Protein AF-A0A193SSX1-F1 (afdb_monomer_lite)

Structure (mmCIF, N/CA/C/O backbone):
data_AF-A0A193SSX1-F1
#
_entry.id   AF-A0A193SSX1-F1
#
loop_
_atom_site.group_PDB
_atom_site.id
_atom_site.type_symbol
_atom_site.label_atom_id
_atom_site.label_alt_id
_atom_site.label_comp_id
_atom_site.label_asym_id
_atom_site.label_entity_id
_atom_site.label_seq_id
_atom_site.pdbx_PDB_ins_code
_atom_site.Cartn_x
_atom_site.Cartn_y
_atom_site.Cartn_z
_atom_site.occupancy
_atom_site.B_iso_or_equiv
_atom_site.auth_seq_id
_atom_site.auth_comp_id
_atom_site.auth_asym_id
_atom_site.auth_atom_id
_atom_site.pdbx_PDB_model_num
ATOM 1 N N . MET A 1 1 ? 17.424 4.793 -29.375 1.00 30.12 1 MET A N 1
ATOM 2 C CA . MET A 1 1 ? 16.846 4.056 -28.238 1.00 30.12 1 MET A CA 1
ATOM 3 C C . MET A 1 1 ? 17.832 4.185 -27.102 1.00 30.12 1 MET A C 1
ATOM 5 O O . MET A 1 1 ? 18.878 3.553 -27.151 1.00 30.12 1 MET A O 1
ATOM 9 N N . THR A 1 2 ? 17.576 5.097 -26.171 1.00 29.38 2 THR A N 1
ATOM 10 C CA . THR A 1 2 ? 18.353 5.187 -24.935 1.00 29.38 2 THR A CA 1
ATOM 11 C C . THR A 1 2 ? 17.991 3.938 -24.147 1.00 29.38 2 THR A C 1
ATOM 13 O O . THR A 1 2 ? 16.839 3.777 -23.755 1.00 29.38 2 THR A O 1
ATOM 16 N N . THR A 1 3 ? 18.917 2.991 -24.036 1.00 33.66 3 THR A N 1
ATOM 17 C CA . THR A 1 3 ? 18.780 1.867 -23.111 1.00 33.66 3 THR A CA 1
ATOM 18 C C . THR A 1 3 ? 18.569 2.465 -21.730 1.00 33.66 3 THR A C 1
ATOM 20 O O . THR A 1 3 ? 19.483 3.090 -21.202 1.00 33.66 3 THR A O 1
ATOM 23 N N . VAL A 1 4 ? 17.355 2.349 -21.192 1.00 43.31 4 VAL A N 1
ATOM 24 C CA . VAL A 1 4 ? 17.084 2.675 -19.793 1.00 43.31 4 VAL A CA 1
ATOM 25 C C . VAL A 1 4 ? 17.975 1.737 -18.989 1.00 43.31 4 VAL A C 1
ATOM 27 O O . VAL A 1 4 ? 17.805 0.516 -19.054 1.00 43.31 4 VAL A O 1
ATOM 30 N N . SER A 1 5 ? 19.005 2.282 -18.345 1.00 50.19 5 SER A N 1
ATOM 31 C CA . SER A 1 5 ? 19.855 1.518 -17.440 1.00 50.19 5 SER A CA 1
ATOM 32 C C . SER A 1 5 ? 18.943 0.867 -16.410 1.00 50.19 5 SER A C 1
ATOM 34 O O . SER A 1 5 ? 18.174 1.556 -15.743 1.00 50.19 5 SER A O 1
ATOM 36 N N . LYS A 1 6 ? 18.955 -0.468 -16.350 1.00 60.66 6 LYS A N 1
ATOM 37 C CA . LYS A 1 6 ? 18.090 -1.225 -15.440 1.00 60.66 6 LYS A CA 1
ATOM 38 C C . LYS A 1 6 ? 18.369 -0.754 -14.019 1.00 60.66 6 LYS A C 1
ATOM 40 O O . LYS A 1 6 ? 19.500 -0.885 -13.552 1.00 60.66 6 LYS A O 1
ATOM 45 N N . ILE A 1 7 ? 17.353 -0.212 -13.357 1.00 73.12 7 ILE A N 1
ATOM 46 C CA . ILE A 1 7 ? 17.465 0.249 -11.977 1.00 73.12 7 ILE A CA 1
ATOM 47 C C . ILE A 1 7 ? 17.821 -0.953 -11.091 1.00 73.12 7 ILE A C 1
ATOM 49 O O . ILE A 1 7 ? 17.180 -1.998 -11.153 1.00 73.12 7 ILE A O 1
ATOM 53 N N . SER A 1 8 ? 18.884 -0.838 -10.298 1.00 72.25 8 SER A N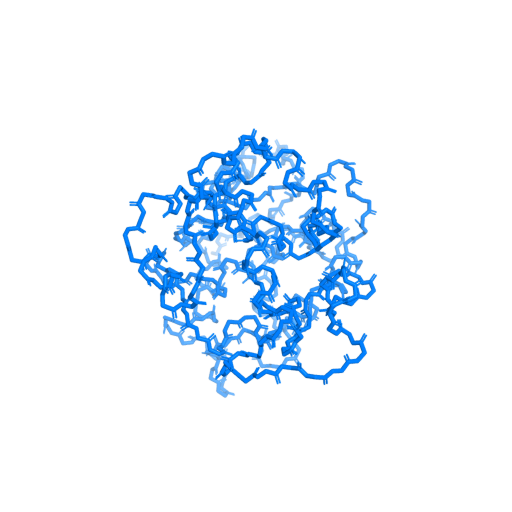 1
ATOM 54 C CA . SER A 1 8 ? 19.308 -1.856 -9.330 1.00 72.25 8 SER A CA 1
ATOM 55 C C . SER A 1 8 ? 18.861 -1.497 -7.915 1.00 72.25 8 SER A C 1
ATOM 57 O O . SER A 1 8 ? 18.512 -0.357 -7.627 1.00 72.25 8 SER A O 1
ATOM 59 N N . THR A 1 9 ? 18.886 -2.460 -6.995 1.00 73.81 9 THR A N 1
ATOM 60 C CA . THR A 1 9 ? 18.604 -2.194 -5.573 1.00 73.81 9 THR A CA 1
ATOM 61 C C . THR A 1 9 ? 19.670 -1.324 -4.935 1.00 73.81 9 THR A C 1
ATOM 63 O O . THR A 1 9 ? 19.352 -0.391 -4.200 1.00 73.81 9 THR A O 1
ATOM 66 N N . GLU A 1 10 ? 20.930 -1.613 -5.243 1.00 78.88 10 GLU A N 1
ATOM 67 C CA . GLU A 1 10 ? 22.066 -0.812 -4.812 1.00 78.88 10 GLU A CA 1
ATOM 68 C C . GLU A 1 10 ? 22.335 0.316 -5.801 1.00 78.88 10 GLU A C 1
ATOM 70 O O . GLU A 1 10 ? 22.092 0.180 -7.003 1.00 78.88 10 GLU A O 1
ATOM 75 N N . LYS A 1 11 ? 22.870 1.421 -5.285 1.00 83.44 11 LYS A N 1
ATOM 76 C CA . LYS A 1 11 ? 23.261 2.569 -6.094 1.00 83.44 11 LYS A CA 1
ATOM 77 C C . LYS A 1 11 ? 24.367 2.165 -7.085 1.00 83.44 11 LYS A C 1
ATOM 79 O O . LYS A 1 11 ? 25.420 1.702 -6.640 1.00 83.44 11 LYS A O 1
ATOM 84 N N . PRO A 1 12 ? 24.177 2.375 -8.400 1.00 85.94 12 PRO A N 1
ATOM 85 C CA . PRO A 1 12 ? 25.215 2.132 -9.397 1.00 85.94 12 PRO A CA 1
ATOM 86 C C . PRO A 1 12 ? 26.487 2.952 -9.143 1.00 85.94 12 PRO A C 1
ATOM 88 O O . PRO A 1 12 ? 26.443 4.038 -8.563 1.00 85.94 12 PRO A O 1
ATOM 91 N N . THR A 1 13 ? 27.631 2.448 -9.607 1.00 85.56 13 THR A N 1
ATOM 92 C CA . THR A 1 13 ? 28.916 3.164 -9.533 1.00 85.56 13 THR A CA 1
ATOM 93 C C . THR A 1 13 ? 29.123 4.137 -10.691 1.00 85.56 13 THR A C 1
ATOM 95 O O . THR A 1 13 ? 29.870 5.104 -10.536 1.00 85.56 13 THR A O 1
ATOM 98 N N . ASP A 1 14 ? 28.466 3.909 -11.835 1.00 89.50 14 ASP A N 1
ATOM 99 C CA . ASP A 1 14 ? 28.456 4.867 -12.939 1.00 89.50 14 ASP A CA 1
ATOM 100 C C . ASP A 1 14 ? 27.711 6.147 -12.515 1.00 89.50 14 ASP A C 1
ATOM 102 O O . ASP A 1 14 ? 26.578 6.054 -12.041 1.00 89.50 14 ASP A O 1
ATOM 106 N N . PRO A 1 15 ? 28.296 7.349 -12.674 1.00 85.69 15 PRO A N 1
ATOM 107 C CA . PRO A 1 15 ? 27.679 8.590 -12.208 1.00 85.69 15 PRO A CA 1
ATOM 108 C C . PRO A 1 15 ? 26.321 8.920 -12.843 1.00 85.69 15 PRO A C 1
ATOM 110 O O . PRO A 1 15 ? 25.484 9.553 -12.196 1.00 85.69 15 PRO A O 1
ATOM 113 N N . THR A 1 16 ? 26.096 8.533 -14.101 1.00 85.81 16 THR A N 1
ATOM 114 C CA . THR A 1 16 ? 24.837 8.807 -14.812 1.00 85.81 16 THR A CA 1
ATOM 115 C C . THR A 1 16 ? 23.738 7.906 -14.275 1.00 85.81 16 THR A C 1
ATOM 117 O O . THR A 1 16 ? 22.666 8.389 -13.899 1.00 85.81 16 THR A O 1
ATOM 120 N N . ASP A 1 17 ? 24.042 6.616 -14.157 1.00 84.88 17 ASP A N 1
ATOM 121 C CA . ASP A 1 17 ? 23.119 5.621 -13.615 1.00 84.88 17 ASP A CA 1
ATOM 122 C C . ASP A 1 17 ? 22.843 5.873 -12.127 1.00 84.88 17 ASP A C 1
ATOM 124 O O . ASP A 1 17 ? 21.705 5.767 -11.677 1.00 84.88 17 ASP A O 1
ATOM 128 N N . ALA A 1 18 ? 23.858 6.295 -11.367 1.00 85.94 18 ALA A N 1
ATOM 129 C CA . ALA A 1 18 ? 23.734 6.688 -9.968 1.00 85.94 18 ALA A CA 1
ATOM 130 C C . ALA A 1 18 ? 22.754 7.848 -9.776 1.00 85.94 18 ALA A C 1
ATOM 132 O O . ALA A 1 18 ? 21.943 7.820 -8.852 1.00 85.94 18 ALA A O 1
ATOM 133 N N . LYS A 1 19 ? 22.809 8.859 -10.649 1.00 88.44 19 LYS A N 1
ATOM 134 C CA . LYS A 1 19 ? 21.903 10.009 -10.585 1.00 88.44 19 LYS A CA 1
ATOM 135 C C . LYS A 1 19 ? 20.467 9.615 -10.934 1.00 88.44 19 LYS A C 1
ATOM 137 O O . LYS A 1 19 ? 19.539 10.056 -10.261 1.00 88.44 19 LYS A O 1
ATOM 142 N N . ALA A 1 20 ? 20.282 8.788 -11.965 1.00 86.00 20 ALA A N 1
ATOM 143 C CA . ALA A 1 20 ? 18.965 8.263 -12.324 1.00 86.00 20 ALA A CA 1
ATOM 144 C C . ALA A 1 20 ? 18.373 7.413 -11.186 1.00 86.00 20 ALA A C 1
ATOM 146 O O . ALA A 1 20 ? 17.199 7.554 -10.850 1.00 86.00 20 ALA A O 1
ATOM 147 N N . TRP A 1 21 ? 19.207 6.594 -10.543 1.00 89.56 21 TRP A N 1
ATOM 148 C CA . TRP A 1 21 ? 18.839 5.797 -9.377 1.00 89.56 21 TRP A CA 1
ATOM 149 C C . TRP A 1 21 ? 18.417 6.665 -8.186 1.00 89.56 21 TRP A C 1
ATOM 151 O O . TRP A 1 21 ? 17.351 6.450 -7.618 1.00 89.56 21 TRP A O 1
ATOM 161 N N . GLU A 1 22 ? 19.204 7.687 -7.831 1.00 91.25 22 GLU A N 1
ATOM 162 C CA . GLU A 1 22 ? 18.866 8.616 -6.741 1.00 91.25 22 GLU A CA 1
ATOM 163 C C . GLU A 1 22 ? 17.544 9.338 -6.999 1.00 91.25 22 GLU A C 1
ATOM 165 O O . GLU A 1 22 ? 16.737 9.507 -6.085 1.00 91.25 22 GLU A O 1
ATOM 170 N N . GLN A 1 23 ? 17.311 9.741 -8.248 1.00 91.94 23 GLN A N 1
ATOM 171 C CA . GLN A 1 23 ? 16.062 10.369 -8.645 1.00 91.94 23 GLN A CA 1
ATOM 172 C C . GLN A 1 23 ? 14.878 9.405 -8.494 1.00 91.94 23 GLN A C 1
ATOM 174 O O . GLN A 1 23 ? 13.852 9.808 -7.953 1.00 91.94 23 GLN A O 1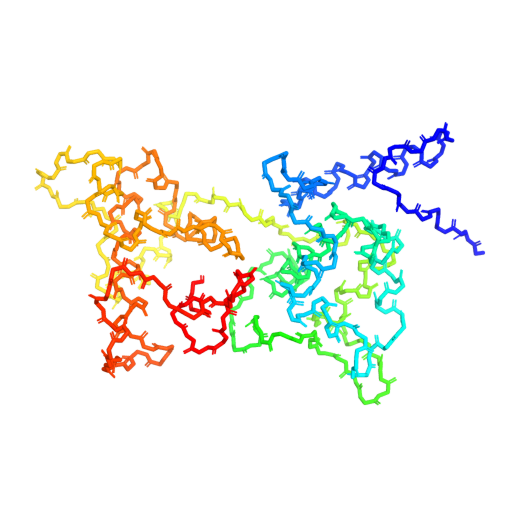
ATOM 179 N N . ALA A 1 24 ? 15.019 8.145 -8.910 1.00 91.50 24 ALA A N 1
ATOM 180 C CA . ALA A 1 24 ? 13.971 7.139 -8.747 1.00 91.50 24 ALA A CA 1
ATOM 181 C C . ALA A 1 24 ? 13.660 6.864 -7.266 1.00 91.50 24 ALA A C 1
ATOM 183 O O . ALA A 1 24 ? 12.492 6.818 -6.890 1.00 91.50 24 ALA A O 1
ATOM 184 N N . VAL A 1 25 ? 14.687 6.767 -6.413 1.00 90.25 25 VAL A N 1
ATOM 185 C CA . VAL A 1 25 ? 14.535 6.602 -4.954 1.00 90.25 25 VAL A CA 1
ATOM 186 C C . VAL A 1 25 ? 13.801 7.785 -4.335 1.00 90.25 25 VAL A C 1
ATOM 188 O O . VAL A 1 25 ? 12.945 7.614 -3.471 1.00 90.25 25 VAL A O 1
ATOM 191 N N . GLN A 1 26 ? 14.150 9.001 -4.748 1.00 92.06 26 GLN A N 1
ATOM 192 C CA . GLN A 1 26 ? 13.502 10.201 -4.240 1.00 92.06 26 GLN A CA 1
ATOM 193 C C . GLN A 1 26 ? 12.030 10.256 -4.671 1.00 92.06 26 GLN A C 1
ATOM 195 O O . GLN A 1 26 ? 11.157 10.481 -3.837 1.00 92.06 26 GLN A O 1
ATOM 200 N N . GLN A 1 27 ? 11.751 9.984 -5.946 1.00 93.75 27 GLN A N 1
ATOM 201 C CA . GLN A 1 27 ? 10.392 9.980 -6.487 1.00 93.75 27 GLN A CA 1
ATOM 202 C C . GLN A 1 27 ? 9.525 8.870 -5.884 1.00 93.75 27 GLN A C 1
ATOM 204 O O . GLN A 1 27 ? 8.347 9.107 -5.638 1.00 93.75 27 GLN A O 1
ATOM 209 N N . SER A 1 28 ? 10.083 7.687 -5.593 1.00 92.38 28 SER A N 1
ATOM 210 C CA . SER A 1 28 ? 9.326 6.616 -4.931 1.00 92.38 28 SER A CA 1
ATOM 211 C C . SER A 1 28 ? 8.831 7.068 -3.557 1.00 92.38 28 SER A C 1
ATOM 213 O O . SER A 1 28 ? 7.660 6.898 -3.234 1.00 92.38 28 SER A O 1
ATOM 215 N N . ARG A 1 29 ? 9.687 7.738 -2.777 1.00 89.69 29 ARG A N 1
ATOM 216 C CA . ARG A 1 29 ? 9.334 8.261 -1.448 1.00 89.69 29 ARG A CA 1
ATOM 217 C C . ARG A 1 29 ? 8.262 9.342 -1.507 1.00 89.69 29 ARG A C 1
ATOM 219 O O . ARG A 1 29 ? 7.419 9.414 -0.617 1.00 89.69 29 ARG A O 1
ATOM 226 N N . GLU A 1 30 ? 8.289 10.187 -2.535 1.00 91.06 30 GLU A N 1
ATOM 227 C CA . GLU A 1 30 ? 7.291 11.246 -2.731 1.00 91.06 30 GLU A CA 1
ATOM 228 C C . GLU A 1 30 ? 5.880 10.683 -2.925 1.00 91.06 30 GLU A C 1
ATOM 230 O O . GLU A 1 30 ? 4.917 11.286 -2.451 1.00 91.06 30 GLU A O 1
ATOM 235 N N . VAL A 1 31 ? 5.771 9.502 -3.537 1.00 92.31 31 VAL A N 1
ATOM 236 C CA . VAL A 1 31 ? 4.502 8.782 -3.721 1.00 92.31 31 VAL A CA 1
ATOM 237 C C . VAL A 1 31 ? 4.255 7.706 -2.662 1.00 92.31 31 VAL A C 1
ATOM 239 O O . VAL A 1 31 ? 3.325 6.921 -2.806 1.00 92.31 31 VAL A O 1
ATOM 242 N N . GLY A 1 32 ? 5.049 7.682 -1.587 1.00 88.69 32 GLY A N 1
ATOM 243 C CA . GLY A 1 32 ? 4.841 6.778 -0.453 1.00 88.69 32 GLY A CA 1
ATOM 244 C C . GLY A 1 32 ? 5.344 5.347 -0.648 1.00 88.69 32 GLY A C 1
ATOM 245 O O . GLY A 1 32 ? 4.997 4.482 0.140 1.00 88.69 32 GLY A O 1
ATOM 246 N N . ILE A 1 33 ? 6.168 5.097 -1.668 1.00 91.00 33 ILE A N 1
ATOM 247 C CA . ILE A 1 33 ? 6.752 3.781 -1.944 1.00 91.00 33 ILE A CA 1
ATOM 248 C C . ILE A 1 33 ? 8.152 3.685 -1.335 1.00 91.00 33 ILE A C 1
ATOM 250 O O . ILE A 1 33 ? 9.081 4.432 -1.688 1.00 91.00 33 ILE A O 1
ATOM 254 N N . GLU A 1 34 ? 8.330 2.703 -0.460 1.00 89.00 34 GLU A N 1
ATOM 255 C CA . GLU A 1 34 ? 9.601 2.401 0.173 1.00 89.00 34 GLU A CA 1
ATOM 256 C C . GLU A 1 34 ? 10.577 1.703 -0.778 1.00 89.00 34 GLU A C 1
ATOM 258 O O . GLU A 1 34 ? 10.295 0.687 -1.416 1.00 89.00 34 GLU A O 1
ATOM 263 N N . TRP A 1 35 ? 11.797 2.238 -0.839 1.00 88.81 35 TRP A N 1
ATOM 264 C CA . TRP A 1 35 ? 12.840 1.703 -1.711 1.00 88.81 35 TRP A CA 1
ATOM 265 C C . TRP A 1 35 ? 13.534 0.455 -1.161 1.00 88.81 35 TRP A C 1
ATOM 267 O O . TRP A 1 35 ? 14.306 -0.179 -1.868 1.00 88.81 35 TRP A O 1
ATOM 277 N N . GLN A 1 36 ? 13.380 0.082 0.100 1.00 88.69 36 GLN A N 1
ATOM 278 C CA . GLN A 1 36 ? 14.060 -1.101 0.631 1.00 88.69 36 GLN A CA 1
ATOM 279 C C . GLN A 1 36 ? 13.092 -1.897 1.470 1.00 88.69 36 GLN A C 1
ATOM 281 O O . GLN A 1 36 ? 12.237 -1.323 2.127 1.00 88.69 36 GLN A O 1
ATOM 286 N N . LEU A 1 37 ? 13.251 -3.216 1.429 1.00 83.12 37 LEU A N 1
ATOM 287 C CA . LEU A 1 37 ? 12.571 -4.078 2.377 1.00 83.12 37 LEU A CA 1
ATOM 288 C C . LEU A 1 37 ? 13.021 -3.691 3.803 1.00 83.12 37 LEU A C 1
ATOM 290 O O . LEU A 1 37 ? 14.236 -3.560 4.015 1.00 83.12 37 LEU A O 1
ATOM 294 N N . PRO A 1 38 ? 12.098 -3.523 4.768 1.00 82.12 38 PRO A N 1
ATOM 295 C CA . PRO A 1 38 ? 12.446 -3.250 6.156 1.00 82.12 38 PRO A CA 1
ATOM 296 C C . PRO A 1 38 ? 13.440 -4.268 6.719 1.00 82.12 38 PRO A C 1
ATOM 298 O O . PRO A 1 38 ? 13.418 -5.453 6.385 1.00 82.12 38 PRO A O 1
ATOM 301 N N . ALA A 1 39 ? 14.348 -3.809 7.582 1.00 76.75 39 ALA A N 1
ATOM 302 C CA . ALA A 1 39 ? 15.473 -4.623 8.045 1.00 76.75 39 ALA A CA 1
ATOM 303 C C . ALA A 1 39 ? 15.047 -5.854 8.867 1.00 76.75 39 ALA A C 1
ATOM 305 O O . ALA A 1 39 ? 15.808 -6.821 8.976 1.00 76.75 39 ALA A O 1
ATOM 306 N N . ASP A 1 40 ? 13.870 -5.817 9.477 1.00 70.94 40 ASP A N 1
ATOM 307 C CA . ASP A 1 40 ? 13.250 -6.885 10.253 1.00 70.94 40 ASP A CA 1
ATOM 308 C C . ASP A 1 40 ? 12.430 -7.862 9.397 1.00 70.94 40 ASP A C 1
ATOM 310 O O . ASP A 1 40 ? 12.292 -9.021 9.793 1.00 70.94 40 ASP A O 1
ATOM 314 N N . ASP A 1 41 ? 11.994 -7.465 8.199 1.00 76.25 41 ASP A N 1
ATOM 315 C CA . ASP A 1 41 ? 11.367 -8.372 7.242 1.00 76.25 41 ASP A CA 1
ATOM 316 C C . ASP A 1 41 ? 12.432 -9.274 6.585 1.00 76.25 41 ASP A C 1
ATOM 318 O O . ASP A 1 41 ? 13.430 -8.833 6.010 1.00 76.25 41 ASP A O 1
ATOM 322 N N . LYS A 1 42 ? 12.245 -10.590 6.734 1.00 87.06 42 LYS A N 1
ATOM 323 C CA . LYS A 1 42 ? 13.171 -11.633 6.261 1.00 87.06 42 LYS A CA 1
ATOM 324 C C . LYS A 1 42 ? 12.649 -12.402 5.053 1.00 87.06 42 LYS A C 1
ATOM 326 O O . LYS A 1 42 ? 13.244 -13.422 4.691 1.00 87.06 42 LYS A O 1
ATOM 331 N N . ARG A 1 43 ? 11.548 -11.963 4.442 1.00 85.75 43 ARG A N 1
ATOM 332 C CA . ARG A 1 43 ? 10.986 -12.629 3.267 1.00 85.75 43 ARG A CA 1
ATOM 333 C C . ARG A 1 43 ? 11.950 -12.544 2.081 1.00 85.75 43 ARG A C 1
ATOM 335 O O . ARG A 1 43 ? 12.581 -11.526 1.790 1.00 85.75 43 ARG A O 1
ATOM 342 N N . SER A 1 44 ? 12.081 -13.660 1.377 1.00 89.88 44 SER A N 1
ATOM 343 C CA . SER A 1 44 ? 12.762 -13.724 0.083 1.00 89.88 44 SER A CA 1
ATOM 344 C C . SER A 1 44 ? 11.912 -13.083 -1.018 1.00 89.88 44 SER A C 1
ATOM 346 O O . SER A 1 44 ? 10.693 -12.998 -0.889 1.00 89.88 44 SER A O 1
ATOM 348 N N . ALA A 1 45 ? 12.537 -12.710 -2.138 1.00 91.38 45 ALA A N 1
ATOM 349 C CA . ALA A 1 45 ? 11.834 -12.209 -3.319 1.00 91.38 45 ALA A CA 1
ATOM 350 C C . ALA A 1 45 ? 10.711 -13.155 -3.764 1.00 91.38 45 ALA A C 1
ATOM 352 O O . ALA A 1 45 ? 9.600 -12.718 -4.033 1.00 91.38 45 ALA A O 1
ATOM 353 N N . GLN A 1 46 ? 10.981 -14.465 -3.770 1.00 90.88 46 GLN A N 1
ATOM 354 C CA . GLN A 1 46 ? 9.990 -15.468 -4.145 1.00 90.88 46 GLN A CA 1
ATOM 355 C C . GLN A 1 46 ? 8.827 -15.532 -3.153 1.00 90.88 46 GLN A C 1
ATOM 357 O O . GLN A 1 46 ? 7.694 -15.654 -3.594 1.00 90.88 46 GLN A O 1
ATOM 362 N N . GLN A 1 47 ? 9.092 -15.415 -1.846 1.00 81.12 47 GLN A N 1
ATOM 363 C CA . GLN A 1 47 ? 8.020 -15.308 -0.853 1.00 81.12 47 GLN A CA 1
ATOM 364 C C . GLN A 1 47 ? 7.187 -14.057 -1.116 1.00 81.12 47 GLN A C 1
ATOM 366 O O . GLN A 1 47 ? 6.003 -14.189 -1.336 1.00 81.12 47 GLN A O 1
ATOM 371 N N . ILE A 1 48 ? 7.796 -12.878 -1.258 1.00 83.44 48 ILE A N 1
ATOM 372 C CA . ILE A 1 48 ? 7.054 -11.634 -1.531 1.00 83.44 48 ILE A CA 1
ATOM 373 C C . ILE A 1 48 ? 6.216 -11.729 -2.819 1.00 83.44 48 ILE A C 1
ATOM 375 O O . ILE A 1 48 ? 5.087 -11.256 -2.850 1.00 83.44 48 ILE A O 1
ATOM 379 N N . ILE A 1 49 ? 6.736 -12.360 -3.878 1.00 86.94 49 ILE A N 1
ATOM 380 C CA . ILE A 1 49 ? 5.976 -12.610 -5.113 1.00 86.94 49 ILE A CA 1
ATOM 381 C C . ILE A 1 49 ? 4.834 -13.591 -4.861 1.00 86.94 49 ILE A C 1
ATOM 383 O O . ILE A 1 49 ? 3.733 -13.377 -5.347 1.00 86.94 49 ILE A O 1
ATOM 387 N N . ASP A 1 50 ? 5.088 -14.685 -4.146 1.00 80.88 50 ASP A N 1
ATOM 388 C CA . ASP A 1 50 ? 4.059 -15.665 -3.803 1.00 80.88 50 ASP A CA 1
ATOM 389 C C . ASP A 1 50 ? 2.986 -15.105 -2.862 1.00 80.88 50 ASP A C 1
ATOM 391 O O . ASP A 1 50 ? 1.889 -15.666 -2.862 1.00 80.88 50 ASP A O 1
ATOM 395 N N . ASP A 1 51 ? 3.333 -14.032 -2.141 1.00 77.25 51 ASP A N 1
ATOM 396 C CA . ASP A 1 51 ? 2.534 -13.202 -1.232 1.00 77.25 51 ASP A CA 1
ATOM 397 C C . ASP A 1 51 ? 1.958 -11.953 -1.924 1.00 77.25 51 ASP A C 1
ATOM 399 O O . ASP A 1 51 ? 1.476 -11.041 -1.256 1.00 77.25 51 ASP A O 1
ATOM 403 N N . SER A 1 52 ? 1.999 -11.878 -3.254 1.00 81.94 52 SER A N 1
ATOM 404 C CA . SER A 1 52 ? 1.180 -10.933 -4.005 1.00 81.94 52 SER A CA 1
ATOM 405 C C . SER A 1 52 ? 0.564 -11.639 -5.213 1.00 81.94 52 SER A C 1
ATOM 407 O O . SER A 1 52 ? 1.266 -11.867 -6.206 1.00 81.94 52 SER A O 1
ATOM 409 N N . PRO A 1 53 ? -0.748 -11.962 -5.235 1.00 80.38 53 PRO A N 1
ATOM 410 C CA . PRO A 1 53 ? -1.328 -12.700 -6.349 1.00 80.38 53 PRO A CA 1
ATOM 411 C C . PRO A 1 53 ? -1.299 -11.849 -7.616 1.00 80.38 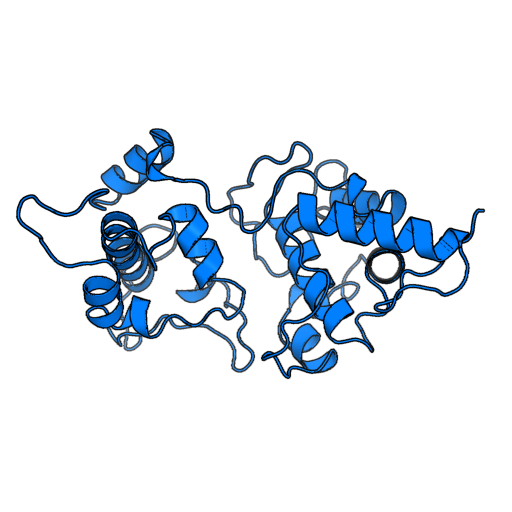53 PRO A C 1
ATOM 413 O O . PRO A 1 53 ? -1.166 -12.389 -8.715 1.00 80.38 53 PRO A O 1
ATOM 416 N N . LEU A 1 54 ? -1.378 -10.527 -7.461 1.00 83.00 54 LEU A N 1
ATOM 417 C CA . LEU A 1 54 ? -1.233 -9.562 -8.535 1.00 83.00 54 LEU A CA 1
ATOM 418 C C . LEU A 1 54 ? 0.168 -9.619 -9.157 1.00 83.00 54 LEU A C 1
ATOM 420 O O . LEU A 1 54 ? 0.282 -9.844 -10.362 1.00 83.00 54 LEU A O 1
ATOM 424 N N . LEU A 1 55 ? 1.235 -9.519 -8.354 1.00 88.25 55 LEU A N 1
ATOM 425 C CA . LEU A 1 55 ? 2.617 -9.590 -8.848 1.00 88.25 55 LEU A CA 1
ATOM 426 C C . LEU A 1 55 ? 2.963 -10.986 -9.391 1.00 88.25 55 LEU A C 1
ATOM 428 O O . LEU A 1 55 ? 3.616 -11.109 -10.430 1.00 88.25 55 LEU A O 1
ATOM 432 N N . LYS A 1 56 ? 2.488 -12.046 -8.726 1.00 85.75 56 LYS A N 1
ATOM 433 C CA . LYS A 1 56 ? 2.654 -13.450 -9.132 1.00 85.75 56 LYS A CA 1
ATOM 434 C C . LYS A 1 56 ? 2.045 -13.743 -10.491 1.00 85.75 56 LYS A C 1
ATOM 436 O O . LYS A 1 56 ? 2.635 -14.463 -11.296 1.00 85.75 56 LYS A O 1
ATOM 441 N N . ASN A 1 57 ? 0.838 -13.231 -10.722 1.00 79.06 57 ASN A N 1
ATOM 442 C CA . ASN A 1 57 ? 0.095 -13.454 -11.955 1.00 79.06 57 ASN A CA 1
ATOM 443 C C . ASN A 1 57 ? 0.348 -12.363 -13.000 1.00 79.06 57 ASN A C 1
ATOM 445 O O . ASN A 1 57 ? -0.219 -12.447 -14.098 1.00 79.06 57 ASN A O 1
ATOM 449 N N . LEU A 1 58 ? 1.200 -11.376 -12.699 1.00 81.06 58 LEU A N 1
ATOM 450 C CA . LEU A 1 58 ? 1.571 -10.333 -13.640 1.00 81.06 58 LEU A CA 1
ATOM 451 C C . LEU A 1 58 ? 2.188 -10.976 -14.884 1.00 81.06 58 LEU A C 1
ATOM 453 O O . LEU A 1 58 ? 3.142 -11.753 -14.829 1.00 81.06 58 LEU A O 1
ATOM 457 N N . GLY A 1 59 ? 1.577 -10.694 -16.028 1.00 68.81 59 GLY A N 1
ATOM 458 C CA . GLY A 1 59 ? 1.938 -11.303 -17.298 1.00 68.81 59 GLY A CA 1
ATOM 459 C C . GLY A 1 59 ? 1.411 -12.730 -17.547 1.00 68.81 59 GLY A C 1
ATOM 460 O O . GLY A 1 59 ? 1.760 -13.352 -18.547 1.00 68.81 59 GLY A O 1
ATOM 461 N N . GLY A 1 60 ? 0.514 -13.263 -16.714 1.00 62.88 60 GLY A N 1
ATOM 462 C CA . GLY A 1 60 ? -0.057 -14.610 -16.873 1.00 62.88 60 GLY A CA 1
ATOM 463 C C . GLY A 1 60 ? -1.247 -14.722 -17.842 1.00 62.88 60 GLY A C 1
ATOM 464 O O . GLY A 1 60 ? -1.498 -15.796 -18.394 1.00 62.88 60 GLY A O 1
ATOM 465 N N . ARG A 1 61 ? -1.991 -13.637 -18.109 1.00 53.81 61 ARG A N 1
ATOM 466 C CA . ARG A 1 61 ? -3.178 -13.637 -18.996 1.00 53.81 61 ARG A CA 1
ATOM 467 C C . ARG A 1 61 ? -3.387 -12.294 -19.696 1.00 53.81 61 ARG A C 1
ATOM 469 O O . ARG A 1 61 ? -4.191 -11.482 -19.271 1.00 53.81 61 ARG A O 1
ATOM 476 N N . GLY A 1 62 ? -2.699 -12.113 -20.817 1.00 54.47 62 GLY A N 1
ATOM 477 C CA . GLY A 1 62 ? -2.953 -11.012 -21.758 1.00 54.47 62 GLY A CA 1
ATOM 478 C C . GLY A 1 62 ? -1.935 -9.877 -21.708 1.00 54.47 62 GLY A C 1
ATOM 479 O O . GLY A 1 62 ? -1.870 -9.136 -22.668 1.00 54.47 62 GLY A O 1
ATOM 480 N N . ASP A 1 63 ? -1.076 -9.816 -20.694 1.00 59.72 63 ASP A N 1
ATOM 481 C CA . ASP A 1 63 ? -0.168 -8.680 -20.473 1.00 59.72 63 ASP A CA 1
ATOM 482 C C . ASP A 1 63 ? 1.326 -9.080 -20.411 1.00 59.72 63 ASP A C 1
ATOM 484 O O . ASP A 1 63 ? 2.101 -8.717 -19.531 1.00 59.72 63 ASP A O 1
ATOM 488 N N . ARG A 1 64 ? 1.713 -10.038 -21.257 1.00 62.94 64 ARG A N 1
ATOM 489 C CA . ARG A 1 64 ? 2.584 -11.133 -20.787 1.00 62.94 64 ARG A CA 1
ATOM 490 C C . ARG A 1 64 ? 4.089 -10.884 -20.752 1.00 62.94 64 ARG A C 1
ATOM 492 O O . ARG A 1 64 ? 4.814 -11.721 -20.226 1.00 62.94 64 ARG A O 1
ATOM 499 N N . GLY A 1 65 ? 4.560 -9.763 -21.282 1.00 67.62 65 GLY A N 1
ATOM 500 C CA . GLY A 1 65 ? 5.993 -9.466 -21.354 1.00 67.62 65 GLY A CA 1
ATOM 501 C C . GLY A 1 65 ? 6.289 -8.013 -21.045 1.00 67.62 65 GLY A C 1
ATOM 502 O O . GLY A 1 65 ? 7.057 -7.740 -20.131 1.00 67.62 65 GLY A O 1
ATOM 503 N N . GLU A 1 66 ? 5.620 -7.099 -21.749 1.00 76.94 66 GLU A N 1
ATOM 504 C CA . GLU A 1 66 ? 5.912 -5.668 -21.663 1.00 76.94 66 GLU A CA 1
ATOM 505 C C . GLU A 1 66 ? 5.690 -5.116 -20.251 1.00 76.94 66 GLU A C 1
ATOM 507 O O . GLU A 1 66 ? 6.608 -4.523 -19.703 1.00 76.94 66 GLU A O 1
ATOM 512 N N . ALA A 1 67 ? 4.549 -5.378 -19.602 1.00 81.19 67 ALA A N 1
ATOM 513 C CA . ALA A 1 67 ? 4.302 -4.901 -18.237 1.00 81.19 67 ALA A CA 1
ATOM 514 C C . ALA A 1 67 ? 5.326 -5.430 -17.223 1.00 81.19 67 ALA A C 1
ATOM 516 O O . ALA A 1 67 ? 5.837 -4.679 -16.395 1.00 81.19 67 ALA A O 1
ATOM 517 N N . ARG A 1 68 ? 5.690 -6.714 -17.326 1.00 85.31 68 ARG A N 1
ATOM 518 C CA . ARG A 1 68 ? 6.723 -7.319 -16.477 1.00 85.31 68 ARG A CA 1
ATOM 519 C C . ARG A 1 68 ? 8.102 -6.708 -16.731 1.00 85.31 68 ARG A C 1
ATOM 521 O O . ARG A 1 68 ? 8.838 -6.450 -15.782 1.00 85.31 68 ARG A O 1
ATOM 528 N N . GLU A 1 69 ? 8.477 -6.512 -17.990 1.00 83.88 69 GLU A N 1
ATOM 529 C CA . GLU A 1 69 ? 9.765 -5.921 -18.370 1.00 83.88 69 GLU A CA 1
ATOM 530 C C . GLU A 1 69 ? 9.860 -4.456 -17.951 1.00 83.88 69 GLU A C 1
ATOM 532 O O . GLU A 1 69 ? 10.870 -4.054 -17.378 1.00 83.88 69 GLU A O 1
ATOM 537 N N . ASN A 1 70 ? 8.792 -3.695 -18.171 1.00 83.94 70 ASN A N 1
ATOM 538 C CA . ASN A 1 70 ? 8.634 -2.312 -17.744 1.00 83.94 70 ASN A CA 1
ATOM 539 C C . ASN A 1 70 ? 8.758 -2.182 -16.228 1.00 83.94 70 ASN A C 1
ATOM 541 O O . ASN A 1 70 ? 9.504 -1.335 -15.739 1.00 83.94 70 ASN A O 1
ATOM 545 N N . LEU A 1 71 ? 8.088 -3.069 -15.490 1.00 89.31 71 LEU A N 1
ATOM 546 C CA . LEU A 1 71 ? 8.193 -3.122 -14.042 1.00 89.31 71 LEU A CA 1
ATOM 547 C C . LEU A 1 71 ? 9.643 -3.382 -13.619 1.00 89.31 71 LEU A C 1
ATOM 549 O O . LEU A 1 71 ? 10.217 -2.573 -12.896 1.00 89.31 71 LEU A O 1
ATOM 553 N N . ILE A 1 72 ? 10.272 -4.440 -14.145 1.00 89.50 72 ILE A N 1
ATOM 554 C CA . ILE A 1 72 ? 11.676 -4.784 -13.854 1.00 89.50 72 ILE A CA 1
ATOM 555 C C . ILE A 1 72 ? 12.635 -3.639 -14.199 1.00 89.50 72 ILE A C 1
ATOM 557 O O . ILE A 1 72 ? 13.616 -3.428 -13.488 1.00 89.50 72 ILE A O 1
ATOM 561 N N . ALA A 1 73 ? 12.389 -2.907 -15.284 1.00 87.00 73 ALA A N 1
ATOM 562 C CA . ALA A 1 73 ? 13.250 -1.806 -15.698 1.00 87.00 73 ALA A CA 1
ATOM 563 C C . ALA A 1 73 ? 13.273 -0.669 -14.667 1.00 87.00 73 ALA A C 1
ATOM 565 O O . ALA A 1 73 ? 14.332 -0.076 -14.453 1.00 87.00 73 ALA A O 1
ATOM 566 N N . GLN A 1 74 ? 12.135 -0.406 -14.020 1.00 91.31 74 GLN A N 1
ATOM 567 C CA . GLN A 1 74 ? 11.954 0.723 -13.109 1.00 91.31 74 GLN A CA 1
ATOM 568 C C . GLN A 1 74 ? 12.157 0.361 -11.630 1.00 91.31 74 GLN A C 1
ATOM 570 O O . GLN A 1 74 ? 12.595 1.198 -10.846 1.00 91.31 74 GLN A O 1
ATOM 575 N N . VAL A 1 75 ? 11.862 -0.881 -11.232 1.00 91.56 75 VAL A N 1
ATOM 576 C CA . VAL A 1 75 ? 11.969 -1.330 -9.828 1.00 91.56 75 VAL A CA 1
ATOM 577 C C . VAL A 1 75 ? 13.160 -2.255 -9.570 1.00 91.56 75 VAL A C 1
ATOM 579 O O . VAL A 1 75 ? 13.480 -2.561 -8.421 1.00 91.56 75 VAL A O 1
ATOM 582 N N . GLY A 1 76 ? 13.831 -2.703 -10.626 1.00 91.00 76 GLY A N 1
ATOM 583 C CA . GLY A 1 76 ? 14.833 -3.760 -10.576 1.00 91.00 76 GLY A CA 1
ATOM 584 C C . GLY A 1 76 ? 14.243 -5.162 -10.703 1.00 91.00 76 GLY A C 1
ATOM 585 O O . GLY A 1 76 ? 13.031 -5.360 -10.772 1.00 91.00 76 GLY A O 1
ATOM 586 N N . ASP A 1 77 ? 15.123 -6.164 -10.785 1.00 91.06 77 ASP A N 1
ATOM 587 C CA . ASP A 1 77 ? 14.726 -7.562 -10.996 1.00 91.06 77 ASP A CA 1
ATOM 588 C C . ASP A 1 77 ? 14.074 -8.148 -9.736 1.00 91.06 77 ASP A C 1
ATOM 590 O O . ASP A 1 77 ? 14.704 -8.834 -8.926 1.00 91.06 77 ASP A O 1
ATOM 594 N N . TYR A 1 78 ? 12.774 -7.887 -9.607 1.00 91.94 78 TYR A N 1
ATOM 595 C CA . TYR A 1 78 ? 11.937 -8.327 -8.498 1.00 91.94 78 TYR A CA 1
ATOM 596 C C . TYR A 1 78 ? 11.867 -9.848 -8.348 1.00 91.94 78 TYR A C 1
ATOM 598 O O . TYR A 1 78 ? 11.461 -10.337 -7.304 1.00 91.94 78 TYR A O 1
ATOM 606 N N . THR A 1 79 ? 12.294 -10.623 -9.354 1.00 91.38 79 THR A N 1
ATOM 607 C CA . THR A 1 79 ? 12.353 -12.089 -9.236 1.00 91.38 79 THR A CA 1
ATOM 608 C C . THR A 1 79 ? 13.580 -12.598 -8.493 1.00 91.38 79 THR A C 1
ATOM 610 O O . THR A 1 79 ? 13.658 -13.782 -8.169 1.00 91.38 79 THR A O 1
ATOM 613 N N . LYS A 1 80 ? 14.549 -11.721 -8.223 1.00 91.88 80 LYS A N 1
ATOM 614 C CA . LYS A 1 80 ? 15.820 -12.077 -7.580 1.00 91.88 80 LYS A CA 1
ATOM 615 C C . LYS A 1 80 ? 16.093 -11.285 -6.313 1.00 91.88 80 LYS A C 1
ATOM 617 O O . LYS A 1 80 ? 16.828 -11.768 -5.459 1.00 91.88 80 LYS A O 1
ATOM 622 N N . ASP A 1 81 ? 15.524 -10.093 -6.200 1.00 93.25 81 ASP A N 1
ATOM 623 C CA . ASP A 1 81 ? 15.806 -9.166 -5.116 1.00 93.25 81 ASP A CA 1
ATOM 624 C C . ASP A 1 81 ? 14.544 -8.874 -4.297 1.00 93.25 81 ASP A C 1
ATOM 626 O O . ASP A 1 81 ? 13.527 -8.438 -4.838 1.00 93.25 81 ASP A O 1
ATOM 630 N N . SER A 1 82 ? 14.609 -9.122 -2.984 1.00 90.94 82 SER A N 1
ATOM 631 C CA . SER A 1 82 ? 13.455 -8.958 -2.095 1.00 90.94 82 SER A CA 1
ATOM 632 C C . SER A 1 82 ? 13.005 -7.508 -1.965 1.00 90.94 82 SER A C 1
ATOM 634 O O . SER A 1 82 ? 11.813 -7.254 -1.845 1.00 90.94 82 SER A O 1
ATOM 636 N N . SER A 1 83 ? 13.927 -6.545 -2.015 1.00 90.25 83 SER A N 1
ATOM 637 C CA . SER A 1 83 ? 13.547 -5.133 -2.002 1.00 90.25 83 SER A CA 1
ATOM 638 C C . SER A 1 83 ? 12.832 -4.774 -3.306 1.00 90.25 83 SER A C 1
ATOM 640 O O . SER A 1 83 ? 11.810 -4.096 -3.272 1.00 90.25 83 SER A O 1
ATOM 642 N N . ALA A 1 84 ? 13.319 -5.264 -4.451 1.00 93.81 84 ALA A N 1
ATOM 643 C CA . ALA A 1 84 ? 12.673 -5.069 -5.747 1.00 93.81 84 ALA A CA 1
ATOM 644 C C . ALA A 1 84 ? 11.277 -5.694 -5.794 1.00 93.81 84 ALA A C 1
ATOM 646 O O . ALA A 1 84 ? 10.355 -5.059 -6.296 1.00 93.81 84 ALA A O 1
ATOM 647 N N . ALA A 1 85 ? 11.098 -6.880 -5.208 1.00 93.12 85 ALA A N 1
ATOM 648 C CA . ALA A 1 85 ? 9.780 -7.475 -4.995 1.00 93.12 85 ALA A CA 1
ATOM 649 C C . ALA A 1 85 ? 8.892 -6.598 -4.108 1.00 93.12 85 ALA A C 1
ATOM 651 O O . ALA A 1 85 ? 7.777 -6.279 -4.500 1.00 93.12 85 ALA A O 1
ATOM 652 N N . PHE A 1 86 ? 9.400 -6.141 -2.966 1.00 90.31 86 PHE A N 1
ATOM 653 C CA . PHE A 1 86 ? 8.647 -5.321 -2.018 1.00 90.31 86 PHE A CA 1
ATOM 654 C C . PHE A 1 86 ? 8.145 -4.007 -2.622 1.00 90.31 86 PHE A C 1
ATOM 656 O O . PHE A 1 86 ? 6.959 -3.700 -2.541 1.00 90.31 86 PHE A O 1
ATOM 663 N N . ARG A 1 87 ? 9.019 -3.253 -3.298 1.00 92.94 87 ARG A N 1
ATOM 664 C CA . ARG A 1 87 ? 8.610 -2.003 -3.959 1.00 92.94 87 ARG A CA 1
ATOM 665 C C . ARG A 1 87 ? 7.697 -2.252 -5.165 1.00 92.94 87 ARG A C 1
ATOM 667 O O . ARG A 1 87 ? 6.884 -1.399 -5.493 1.00 92.94 87 ARG A O 1
ATOM 674 N N . ALA A 1 88 ? 7.834 -3.400 -5.838 1.00 94.12 88 ALA A N 1
ATOM 675 C CA . ALA A 1 88 ? 6.941 -3.779 -6.929 1.00 94.12 88 ALA A CA 1
ATOM 676 C C . ALA A 1 88 ? 5.521 -4.055 -6.422 1.00 94.12 88 ALA A C 1
ATOM 678 O O . ALA A 1 88 ? 4.571 -3.679 -7.096 1.00 94.12 88 ALA A O 1
ATOM 679 N N . VAL A 1 89 ? 5.373 -4.663 -5.239 1.00 90.81 89 VAL A N 1
ATOM 680 C CA . VAL A 1 89 ? 4.063 -4.855 -4.597 1.00 90.81 89 VAL A CA 1
ATOM 681 C C . VAL A 1 89 ? 3.411 -3.506 -4.290 1.00 90.81 89 VAL A C 1
ATOM 683 O O . VAL A 1 89 ? 2.326 -3.252 -4.804 1.00 90.81 89 VAL A O 1
ATOM 686 N N . GLN A 1 90 ? 4.109 -2.612 -3.579 1.00 90.94 90 GLN A N 1
ATOM 687 C CA . GLN A 1 90 ? 3.602 -1.265 -3.256 1.00 90.94 90 GLN A CA 1
ATOM 688 C C . GLN A 1 90 ? 3.249 -0.448 -4.507 1.00 90.94 90 GLN A C 1
ATOM 690 O O . GLN A 1 90 ? 2.283 0.306 -4.532 1.00 90.94 90 GLN A O 1
ATOM 695 N N . LEU A 1 91 ? 4.027 -0.587 -5.583 1.00 93.94 91 LEU A N 1
ATOM 696 C CA . LEU A 1 91 ? 3.712 0.069 -6.847 1.00 93.94 91 LEU A CA 1
ATOM 697 C C . LEU A 1 91 ? 2.391 -0.432 -7.440 1.00 93.94 91 LEU A C 1
ATOM 699 O O . LEU A 1 91 ? 1.606 0.367 -7.945 1.00 93.94 91 LEU A O 1
ATOM 703 N N . LEU A 1 92 ? 2.177 -1.748 -7.459 1.00 90.69 92 LEU A N 1
ATOM 704 C CA . LEU A 1 92 ? 0.953 -2.308 -8.022 1.00 90.69 92 LEU A CA 1
ATOM 705 C C . LEU A 1 92 ? -0.262 -1.914 -7.173 1.00 90.69 92 LEU A C 1
ATOM 707 O O . LEU A 1 92 ? -1.283 -1.540 -7.741 1.00 90.69 92 LEU A O 1
ATOM 711 N N . GLU A 1 93 ? -0.108 -1.878 -5.849 1.00 86.19 93 GLU A N 1
ATOM 712 C CA . GLU A 1 93 ? -1.107 -1.327 -4.930 1.00 86.19 93 GLU A CA 1
ATOM 713 C C . GLU A 1 93 ? -1.398 0.151 -5.224 1.00 86.19 93 GLU A C 1
ATOM 715 O O . GLU A 1 93 ? -2.558 0.548 -5.325 1.00 86.19 93 GLU A O 1
ATOM 720 N N . HIS A 1 94 ? -0.366 0.974 -5.438 1.00 91.19 94 HIS A N 1
ATOM 721 C CA . HIS A 1 94 ? -0.535 2.377 -5.832 1.00 91.19 94 HIS A CA 1
ATOM 722 C C . HIS A 1 94 ? -1.346 2.500 -7.131 1.00 91.19 94 HIS A C 1
ATOM 724 O O . HIS A 1 94 ? -2.279 3.301 -7.211 1.00 91.19 94 HIS A O 1
ATOM 730 N N . ILE A 1 95 ? -1.052 1.654 -8.122 1.00 90.38 95 ILE A N 1
ATOM 731 C CA . ILE A 1 95 ? -1.766 1.625 -9.404 1.00 90.38 95 ILE A CA 1
ATOM 732 C C . ILE A 1 95 ? -3.239 1.229 -9.235 1.00 90.38 95 ILE A C 1
ATOM 734 O O . ILE A 1 95 ? -4.077 1.815 -9.926 1.00 90.38 95 ILE A O 1
ATOM 738 N N . GLU A 1 96 ? -3.564 0.279 -8.356 1.00 86.25 96 GLU A N 1
ATOM 739 C CA . GLU A 1 96 ? -4.949 -0.099 -8.023 1.00 86.25 96 GLU A CA 1
ATOM 740 C C . GLU A 1 96 ? -5.661 0.988 -7.196 1.00 86.25 96 GLU A C 1
ATOM 742 O O . GLU A 1 96 ? -6.866 1.190 -7.336 1.00 86.25 96 GLU A O 1
ATOM 747 N N . THR A 1 97 ? -4.921 1.722 -6.362 1.00 82.50 97 THR A N 1
ATOM 748 C CA . THR A 1 97 ? -5.482 2.677 -5.394 1.00 82.50 97 THR A CA 1
ATOM 749 C C . THR A 1 97 ? -5.796 4.034 -6.007 1.00 82.50 97 THR A C 1
ATOM 751 O O . THR A 1 97 ? -6.795 4.650 -5.635 1.00 82.50 97 THR A O 1
ATOM 754 N N . PHE A 1 98 ? -4.962 4.532 -6.921 1.00 87.44 98 PHE A N 1
ATOM 755 C CA . PHE A 1 98 ? -5.064 5.899 -7.430 1.00 87.44 98 PHE A CA 1
ATOM 756 C C . PHE A 1 98 ? -5.426 5.956 -8.913 1.00 87.44 98 PHE A C 1
ATOM 758 O O . PHE A 1 98 ? -4.992 5.143 -9.733 1.00 87.44 98 PHE A O 1
ATOM 765 N N . ASP A 1 99 ? -6.207 6.969 -9.276 1.00 86.56 99 ASP A N 1
ATOM 766 C CA . ASP A 1 99 ? -6.436 7.344 -10.663 1.00 86.56 99 ASP A CA 1
ATOM 767 C C . ASP A 1 99 ? -5.235 8.129 -11.241 1.00 86.56 99 ASP A C 1
ATOM 769 O O . ASP A 1 99 ? -4.209 8.337 -10.594 1.00 86.56 99 ASP A O 1
ATOM 773 N N . ALA A 1 100 ? -5.338 8.575 -12.496 1.00 86.50 100 ALA A N 1
ATOM 774 C CA . ALA A 1 100 ? -4.253 9.317 -13.148 1.00 86.50 100 ALA A CA 1
ATOM 775 C C . ALA A 1 100 ? -4.011 10.727 -12.564 1.00 86.50 100 ALA A C 1
ATOM 777 O O . ALA A 1 100 ? -2.952 11.310 -12.803 1.00 86.50 100 ALA A O 1
ATOM 778 N N . ASN A 1 101 ? -4.974 11.284 -11.827 1.00 87.44 101 ASN A N 1
ATOM 779 C CA . ASN A 1 101 ? -4.860 12.576 -11.154 1.00 87.44 101 ASN A CA 1
ATOM 780 C C . ASN A 1 101 ? -4.301 12.435 -9.729 1.00 87.44 101 ASN A C 1
ATOM 782 O O . ASN A 1 101 ? -3.856 13.425 -9.149 1.00 87.44 101 ASN A O 1
ATOM 786 N N . GLY A 1 102 ? -4.255 11.210 -9.198 1.00 85.56 102 GLY A N 1
ATOM 787 C CA . GLY A 1 102 ? -3.863 10.918 -7.823 1.00 85.56 102 GLY A CA 1
ATOM 788 C C . GLY A 1 102 ? -5.034 10.910 -6.846 1.00 85.56 102 GLY A C 1
ATOM 789 O O . GLY A 1 102 ? -4.809 10.934 -5.634 1.00 85.56 102 GLY A O 1
ATOM 790 N N . ASP A 1 103 ? -6.265 10.874 -7.358 1.00 81.56 103 ASP A N 1
ATOM 791 C CA . ASP A 1 103 ? -7.467 10.686 -6.558 1.00 81.56 103 ASP A CA 1
ATOM 792 C C . ASP A 1 103 ? -7.642 9.198 -6.246 1.00 81.56 103 ASP A C 1
ATOM 794 O O . ASP A 1 103 ? -7.383 8.337 -7.090 1.00 81.56 103 ASP A O 1
ATOM 798 N N . ARG A 1 104 ? -8.078 8.877 -5.023 1.00 79.62 104 ARG A N 1
ATOM 799 C CA . ARG A 1 104 ? -8.328 7.483 -4.644 1.00 79.62 104 ARG A CA 1
ATOM 800 C C . ARG A 1 104 ? -9.524 6.936 -5.407 1.00 79.62 104 ARG A C 1
ATOM 802 O O . ARG A 1 104 ? -10.594 7.545 -5.435 1.00 79.62 104 ARG A O 1
ATOM 809 N N . LEU A 1 105 ? -9.340 5.764 -5.989 1.00 71.00 105 LEU A N 1
ATOM 810 C CA . LEU A 1 105 ? -10.406 4.992 -6.590 1.00 71.00 105 LEU A CA 1
ATOM 811 C C . LEU A 1 105 ? -11.268 4.375 -5.481 1.00 71.00 105 LEU A C 1
ATOM 813 O O . LEU A 1 105 ? -10.792 4.050 -4.396 1.00 71.00 105 LEU A O 1
ATOM 817 N N . ALA A 1 106 ? -12.551 4.186 -5.775 1.00 58.53 106 ALA A N 1
ATOM 818 C CA . ALA A 1 106 ? -13.461 3.394 -4.958 1.00 58.53 106 ALA A CA 1
ATOM 819 C C . ALA A 1 106 ? -14.273 2.482 -5.882 1.00 58.53 106 ALA A C 1
ATOM 821 O O . ALA A 1 106 ? -14.862 2.948 -6.861 1.00 58.53 106 ALA A O 1
ATOM 822 N N . GLY A 1 107 ? -14.313 1.179 -5.597 1.00 55.38 107 GLY A N 1
ATOM 823 C CA . GLY A 1 107 ? -15.093 0.239 -6.398 1.00 55.38 107 GLY A CA 1
ATOM 824 C C . GLY A 1 107 ? -14.610 -1.204 -6.333 1.00 55.38 107 GLY A C 1
ATOM 825 O O . GLY A 1 107 ? -13.587 -1.523 -5.744 1.00 55.38 107 GLY A O 1
ATOM 826 N N . LYS A 1 108 ? -15.377 -2.082 -6.983 1.00 52.53 108 LYS A N 1
ATOM 827 C CA . LYS A 1 108 ? -15.182 -3.544 -7.014 1.00 52.53 108 LYS A CA 1
ATOM 828 C C . LYS A 1 108 ? -13.945 -4.027 -7.786 1.00 52.53 108 LYS A C 1
ATOM 830 O O . LYS A 1 108 ? -13.665 -5.223 -7.768 1.00 52.53 108 LYS A O 1
ATOM 835 N N . ASP A 1 109 ? -13.309 -3.132 -8.536 1.00 60.72 109 ASP A N 1
ATOM 836 C CA . ASP A 1 109 ? -12.175 -3.469 -9.395 1.00 60.72 109 ASP A CA 1
ATOM 837 C C . ASP A 1 109 ? -10.841 -3.332 -8.628 1.00 60.72 109 ASP A C 1
ATOM 839 O O . ASP A 1 109 ? -9.869 -3.983 -8.980 1.00 60.72 109 ASP A O 1
ATOM 843 N N . ILE A 1 110 ? -10.836 -2.628 -7.489 1.00 66.62 110 ILE A N 1
ATOM 844 C CA . ILE A 1 110 ? -9.673 -2.485 -6.599 1.00 66.62 110 ILE A CA 1
ATOM 845 C C . ILE A 1 110 ? -9.424 -3.789 -5.837 1.00 66.62 110 ILE A C 1
ATOM 847 O O . ILE A 1 110 ? -10.364 -4.400 -5.318 1.00 66.62 110 ILE A O 1
ATOM 851 N N . GLY A 1 111 ? -8.159 -4.215 -5.758 1.00 63.56 111 GLY A N 1
ATOM 852 C CA . GLY A 1 111 ? -7.746 -5.398 -5.001 1.00 63.56 111 GLY A CA 1
ATOM 853 C C . GLY A 1 111 ? -8.260 -6.702 -5.611 1.00 63.56 111 GLY A C 1
ATOM 854 O O . GLY A 1 111 ? -8.221 -7.764 -4.988 1.00 63.56 111 GLY A O 1
ATOM 855 N N . ASN A 1 112 ? -8.750 -6.686 -6.854 1.00 65.31 112 ASN A N 1
ATOM 856 C CA . ASN A 1 112 ? -9.331 -7.870 -7.483 1.00 65.31 112 ASN A CA 1
ATOM 857 C C . ASN A 1 112 ? -8.269 -8.906 -7.929 1.00 65.31 112 ASN A C 1
ATOM 859 O O . ASN A 1 112 ? -8.620 -9.953 -8.489 1.00 65.31 112 ASN A O 1
ATOM 863 N N . ASN A 1 113 ? -6.993 -8.650 -7.608 1.00 73.00 113 ASN A N 1
ATOM 864 C CA . ASN A 1 113 ? -5.812 -9.441 -7.951 1.00 73.00 113 ASN A CA 1
ATOM 865 C C . ASN A 1 113 ? -5.514 -9.483 -9.457 1.00 73.00 113 ASN A C 1
ATOM 867 O O . ASN A 1 113 ? -4.934 -10.458 -9.960 1.00 73.00 113 ASN A O 1
ATOM 871 N N . ARG A 1 114 ? -5.932 -8.457 -10.203 1.00 78.12 114 ARG A N 1
ATOM 872 C CA . ARG A 1 114 ? -5.682 -8.313 -11.638 1.00 78.12 114 ARG A CA 1
ATOM 873 C C . ARG A 1 114 ? -5.415 -6.851 -11.971 1.00 78.12 114 ARG A C 1
ATOM 875 O O . ARG A 1 114 ? -5.964 -5.970 -11.346 1.00 78.12 114 ARG A O 1
ATOM 882 N N . ILE A 1 115 ? -4.606 -6.632 -13.005 1.00 84.25 115 ILE A N 1
ATOM 883 C CA . ILE A 1 115 ? -4.470 -5.312 -13.622 1.00 84.25 115 ILE A CA 1
ATOM 884 C C . ILE A 1 115 ? -5.540 -5.182 -14.701 1.00 84.25 115 ILE A C 1
ATOM 886 O O . ILE A 1 115 ? -5.509 -5.899 -15.714 1.00 84.25 115 ILE A O 1
ATOM 890 N N . ASP A 1 116 ? -6.485 -4.278 -14.485 1.00 83.69 116 ASP A N 1
ATOM 891 C CA . ASP A 1 116 ? -7.610 -4.045 -15.373 1.00 83.69 116 ASP A CA 1
ATOM 892 C C . ASP A 1 116 ? -7.314 -3.021 -16.472 1.00 83.69 116 ASP A C 1
ATOM 894 O O . ASP A 1 116 ? -6.494 -2.110 -16.354 1.00 83.69 116 ASP A O 1
ATOM 898 N N . GLY A 1 117 ? -8.033 -3.167 -17.588 1.00 86.44 117 GLY A N 1
ATOM 899 C CA . GLY A 1 117 ? -7.980 -2.222 -18.704 1.00 86.44 117 GLY A CA 1
ATOM 900 C C . GLY A 1 117 ? -7.171 -2.654 -19.922 1.00 86.44 117 GLY A C 1
ATOM 901 O O . GLY A 1 117 ? -7.043 -1.872 -20.867 1.00 86.44 117 GLY A O 1
ATOM 902 N N . TYR A 1 118 ? -6.704 -3.902 -19.970 1.00 85.25 118 TYR A N 1
ATOM 903 C CA . TYR A 1 118 ? -6.192 -4.491 -21.208 1.00 85.25 118 TYR A CA 1
ATOM 904 C C . TYR A 1 118 ? -7.310 -4.788 -22.212 1.00 85.25 118 TYR A C 1
ATOM 906 O O . TYR A 1 118 ? -8.379 -5.303 -21.872 1.00 85.25 118 TYR A O 1
ATOM 914 N N . THR A 1 119 ? -7.068 -4.485 -23.486 1.00 83.25 119 THR A N 1
ATOM 915 C CA . THR A 1 119 ? -7.908 -4.951 -24.595 1.00 83.25 119 THR A CA 1
ATOM 916 C C . THR A 1 119 ? -7.647 -6.430 -24.898 1.00 83.25 119 THR A C 1
ATOM 918 O O . THR A 1 119 ? -6.668 -7.030 -24.455 1.00 83.25 119 THR A O 1
ATOM 921 N N . SER A 1 120 ? -8.492 -7.029 -25.741 1.00 78.44 120 SER A N 1
ATOM 922 C CA . SER A 1 120 ? -8.243 -8.370 -26.287 1.00 78.44 120 SER A CA 1
ATOM 923 C C . SER A 1 120 ? -6.976 -8.457 -27.151 1.00 78.44 120 SER A C 1
ATOM 925 O O . SER A 1 120 ? -6.490 -9.560 -27.380 1.00 78.44 120 SER A O 1
ATOM 927 N N . SER A 1 121 ? -6.467 -7.318 -27.640 1.00 78.62 121 SER A N 1
ATOM 928 C CA . SER A 1 121 ? -5.194 -7.189 -28.366 1.00 78.62 121 SER A CA 1
ATOM 929 C C . SER A 1 121 ? -4.001 -6.888 -27.455 1.00 78.62 121 SER A C 1
ATOM 931 O O . SER A 1 121 ? -2.922 -6.627 -27.973 1.00 78.62 121 SER A O 1
ATOM 933 N N . SER A 1 122 ? -4.179 -6.947 -26.129 1.00 74.19 122 SER A N 1
ATOM 934 C CA . SER A 1 122 ? -3.139 -6.647 -25.135 1.00 74.19 122 SER A CA 1
ATOM 935 C C . SER A 1 122 ? -2.719 -5.177 -25.065 1.00 74.19 122 SER A C 1
ATOM 937 O O . SER A 1 122 ? -1.695 -4.857 -24.473 1.00 74.19 122 SER A O 1
ATOM 939 N N . ASP A 1 123 ? -3.523 -4.266 -25.612 1.00 81.81 123 ASP A N 1
ATOM 940 C CA . ASP A 1 123 ? -3.273 -2.834 -25.483 1.00 81.81 123 ASP A CA 1
ATOM 941 C C . ASP A 1 123 ? -3.825 -2.319 -24.154 1.00 81.81 123 ASP A C 1
ATOM 943 O O . ASP A 1 123 ? -4.979 -2.571 -23.800 1.00 81.81 123 ASP A O 1
ATOM 947 N N . ALA A 1 124 ? -3.012 -1.555 -23.434 1.00 87.31 124 ALA A N 1
ATOM 948 C CA . ALA A 1 124 ? -3.439 -0.844 -22.241 1.00 87.31 124 ALA A CA 1
ATOM 949 C C . ALA A 1 124 ? -4.338 0.348 -22.610 1.00 87.31 124 ALA A C 1
ATOM 951 O O . ALA A 1 124 ? -3.941 1.223 -23.387 1.00 87.31 124 ALA A O 1
ATOM 952 N N . ARG A 1 125 ? -5.553 0.406 -22.052 1.00 87.38 125 ARG A N 1
ATOM 953 C CA . ARG A 1 125 ? -6.453 1.554 -22.234 1.00 87.38 125 ARG A CA 1
ATOM 954 C C . ARG A 1 125 ? -6.007 2.730 -21.372 1.00 87.38 125 ARG A C 1
ATOM 956 O O . ARG A 1 125 ? -5.694 2.573 -20.194 1.00 87.38 125 ARG A O 1
ATOM 963 N N . HIS A 1 126 ? -6.055 3.929 -21.936 1.00 85.75 126 HIS A N 1
ATOM 964 C CA . HIS A 1 126 ? -5.790 5.147 -21.178 1.00 85.75 126 HIS A CA 1
ATOM 965 C C . HIS A 1 126 ? -6.781 5.309 -20.010 1.00 85.75 126 HIS A C 1
ATOM 967 O O . HIS A 1 126 ? -7.956 4.963 -20.145 1.00 85.75 126 HIS A O 1
ATOM 973 N N . GLY A 1 127 ? -6.301 5.812 -18.870 1.00 82.69 127 GLY A N 1
ATOM 974 C CA . GLY A 1 127 ? -7.103 6.012 -17.656 1.00 82.69 127 GLY A CA 1
ATOM 975 C C . GLY A 1 127 ? -7.402 4.744 -16.843 1.00 82.69 127 GLY A C 1
ATOM 976 O O . GLY A 1 127 ? -8.066 4.833 -15.817 1.00 82.69 127 GLY A O 1
ATOM 977 N N . THR A 1 128 ? -6.910 3.575 -17.265 1.00 89.25 128 THR A N 1
ATOM 978 C CA . THR A 1 128 ? -7.045 2.304 -16.525 1.00 89.25 128 THR A CA 1
ATOM 979 C C . THR A 1 128 ? -5.760 1.941 -15.781 1.00 89.25 128 THR A C 1
ATOM 981 O O . THR A 1 128 ? -4.719 2.547 -16.038 1.00 89.25 128 THR A O 1
ATOM 984 N N . GLU A 1 129 ? -5.811 0.941 -14.900 1.00 89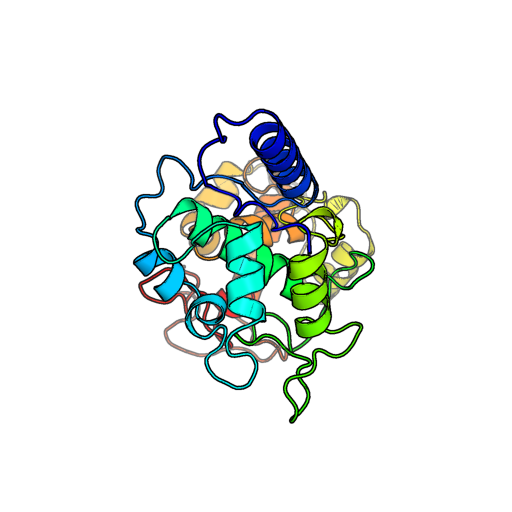.31 129 GLU A N 1
ATOM 985 C CA . GLU A 1 129 ? -4.636 0.405 -14.192 1.00 89.31 129 GLU A CA 1
ATOM 986 C C . GLU A 1 129 ? -3.551 -0.051 -15.171 1.00 89.31 129 GLU A C 1
ATOM 988 O O . GLU A 1 129 ? -2.394 0.341 -15.048 1.00 89.31 129 GLU A O 1
ATOM 993 N N . ALA A 1 130 ? -3.942 -0.783 -16.219 1.00 89.00 130 ALA A N 1
ATOM 994 C CA . ALA A 1 130 ? -3.068 -1.176 -17.321 1.00 89.00 130 ALA A CA 1
ATOM 995 C C . ALA A 1 130 ? -2.394 0.034 -17.983 1.00 89.00 130 ALA A C 1
ATOM 997 O O . ALA A 1 130 ? -1.201 0.015 -18.287 1.00 89.00 130 ALA A O 1
ATOM 998 N N . GLY A 1 131 ? -3.165 1.103 -18.214 1.00 90.44 131 GLY A N 1
ATOM 999 C CA . GLY A 1 131 ? -2.660 2.358 -18.772 1.00 90.44 131 GLY A CA 1
ATOM 1000 C C . GLY A 1 131 ? -1.602 2.992 -17.875 1.00 90.44 131 GLY A C 1
ATOM 1001 O O . GLY A 1 131 ? -0.521 3.326 -18.351 1.00 90.44 131 GLY A O 1
ATOM 1002 N N . ARG A 1 132 ? -1.883 3.081 -16.572 1.00 92.06 132 ARG A N 1
ATOM 1003 C CA . ARG A 1 132 ? -0.959 3.640 -15.575 1.00 92.06 132 ARG A CA 1
ATOM 1004 C C . ARG A 1 132 ? 0.302 2.793 -15.414 1.00 92.06 132 ARG A C 1
ATOM 1006 O O . ARG A 1 132 ? 1.392 3.349 -15.361 1.00 92.06 132 ARG A O 1
ATOM 1013 N N . LEU A 1 133 ? 0.186 1.464 -15.421 1.00 91.25 133 LEU A N 1
ATOM 1014 C CA . LEU A 1 133 ? 1.343 0.564 -15.387 1.00 91.25 133 LEU A CA 1
ATOM 1015 C C . LEU A 1 133 ? 2.231 0.732 -16.627 1.00 91.25 133 LEU A C 1
ATOM 1017 O O . LEU A 1 133 ? 3.461 0.705 -16.535 1.00 91.25 133 LEU A O 1
ATOM 1021 N N . LYS A 1 134 ? 1.618 0.943 -17.796 1.00 89.50 134 LYS A N 1
ATOM 1022 C CA . LYS A 1 134 ? 2.344 1.242 -19.031 1.00 89.50 134 LYS A CA 1
ATOM 1023 C C . LYS A 1 134 ? 3.056 2.595 -18.968 1.00 89.50 134 LYS A C 1
ATOM 1025 O O . LYS A 1 134 ? 4.233 2.665 -19.327 1.00 89.50 134 LYS A O 1
ATOM 1030 N N . ASP A 1 135 ? 2.374 3.637 -18.501 1.00 91.81 135 ASP A N 1
ATOM 1031 C CA . ASP A 1 135 ? 2.957 4.973 -18.327 1.00 91.81 135 ASP A CA 1
ATOM 1032 C C . ASP A 1 135 ? 4.116 4.936 -17.316 1.00 91.81 135 ASP A C 1
ATOM 1034 O O . ASP A 1 135 ? 5.189 5.476 -17.588 1.00 91.81 135 ASP A O 1
ATOM 1038 N N . PHE A 1 136 ? 3.971 4.183 -16.222 1.00 92.56 136 PHE A N 1
ATOM 1039 C CA . PHE A 1 136 ? 5.054 3.915 -15.276 1.00 92.56 136 PHE A CA 1
ATOM 1040 C C . PHE A 1 136 ? 6.254 3.236 -15.931 1.00 92.56 136 PHE A C 1
ATOM 1042 O O . PHE A 1 136 ? 7.390 3.660 -15.727 1.00 92.56 136 PHE A O 1
ATOM 1049 N N . GLY A 1 137 ? 6.027 2.226 -16.769 1.00 90.12 137 GLY A N 1
ATOM 1050 C CA . GLY A 1 137 ? 7.101 1.579 -17.519 1.00 90.12 137 GLY A CA 1
ATOM 1051 C C . GLY A 1 137 ? 7.971 2.550 -18.311 1.00 90.12 137 GLY A C 1
ATOM 1052 O O . GLY A 1 137 ? 9.193 2.390 -18.385 1.00 90.12 137 GLY A O 1
ATOM 1053 N N . LYS A 1 138 ? 7.338 3.580 -18.873 1.00 89.44 138 LYS A N 1
ATOM 1054 C CA . LYS A 1 138 ? 7.975 4.582 -19.721 1.00 89.44 138 LYS A CA 1
ATOM 1055 C C . LYS A 1 138 ? 8.630 5.713 -18.925 1.00 89.44 138 LYS A C 1
ATOM 1057 O O . LYS A 1 138 ? 9.769 6.070 -19.219 1.00 89.44 138 LYS A O 1
ATOM 1062 N N . ASP A 1 139 ? 7.915 6.263 -17.949 1.00 90.88 139 ASP A N 1
ATOM 1063 C CA . ASP A 1 139 ? 8.261 7.527 -17.288 1.00 90.88 139 ASP A CA 1
ATOM 1064 C C . ASP A 1 139 ? 8.690 7.338 -15.811 1.00 90.88 139 ASP A C 1
ATOM 1066 O O . ASP A 1 139 ? 9.045 8.300 -15.120 1.00 90.88 139 ASP A O 1
ATOM 1070 N N . GLY A 1 140 ? 8.698 6.096 -15.316 1.00 92.12 140 GLY A N 1
ATOM 1071 C CA . GLY A 1 140 ? 9.094 5.725 -13.957 1.00 92.12 140 GLY A CA 1
ATOM 1072 C C . GLY A 1 140 ? 8.164 6.292 -12.884 1.00 92.12 140 GLY A C 1
ATOM 1073 O O . GLY A 1 140 ? 7.009 6.634 -13.146 1.00 92.12 140 GLY A O 1
ATOM 1074 N N . PHE A 1 141 ? 8.679 6.443 -11.661 1.00 93.00 141 PHE A N 1
ATOM 1075 C CA . PHE A 1 141 ? 7.917 6.944 -10.505 1.00 93.00 141 PHE A CA 1
ATOM 1076 C C . PHE A 1 141 ? 7.317 8.343 -10.716 1.00 93.00 141 PHE A C 1
ATOM 1078 O O . PHE A 1 141 ? 6.315 8.679 -10.097 1.00 93.00 141 PHE A O 1
ATOM 1085 N N . SER A 1 142 ? 7.867 9.147 -11.630 1.00 92.88 142 SER A N 1
ATOM 1086 C CA . SER A 1 142 ? 7.329 10.477 -11.948 1.00 92.88 142 SER A CA 1
ATOM 1087 C C . SER A 1 142 ? 5.924 10.463 -12.575 1.00 92.88 142 SER A C 1
ATOM 1089 O O . SER A 1 142 ? 5.202 11.467 -12.498 1.00 92.88 142 SER A O 1
ATOM 1091 N N . SER A 1 143 ? 5.530 9.330 -13.169 1.00 93.19 143 SER A N 1
ATOM 1092 C CA . SER A 1 143 ? 4.189 9.104 -13.727 1.00 93.19 143 SER A CA 1
ATOM 1093 C C . SER A 1 143 ? 3.116 8.927 -12.654 1.00 93.19 143 SER A C 1
ATOM 1095 O O . SER A 1 143 ? 1.944 9.191 -12.911 1.00 93.19 143 SER A O 1
ATOM 1097 N N . LEU A 1 144 ? 3.514 8.524 -11.447 1.00 93.38 144 LEU A N 1
ATOM 1098 C CA . LEU A 1 144 ? 2.603 8.244 -10.352 1.00 93.38 144 LEU A CA 1
ATOM 1099 C C . LEU A 1 144 ? 2.125 9.559 -9.723 1.00 93.38 144 LEU A C 1
ATOM 1101 O O . LEU A 1 144 ? 2.865 10.550 -9.636 1.00 93.38 144 LEU A O 1
ATOM 1105 N N . LYS A 1 145 ? 0.853 9.574 -9.323 1.00 91.69 145 LYS A N 1
ATOM 1106 C CA . LYS A 1 145 ? 0.176 10.684 -8.644 1.00 91.69 145 LYS A CA 1
ATOM 1107 C C . LYS A 1 145 ? -0.592 10.136 -7.451 1.00 91.69 145 LYS A C 1
ATOM 1109 O O . LYS A 1 145 ? -1.067 9.011 -7.497 1.00 91.69 145 LYS A O 1
ATOM 1114 N N . GLY A 1 146 ? -0.705 10.931 -6.393 1.00 87.81 146 GLY A N 1
ATOM 1115 C CA . GLY A 1 146 ? -1.174 10.439 -5.100 1.00 87.81 146 GLY A CA 1
ATOM 1116 C C . GLY A 1 146 ? -0.037 9.808 -4.296 1.00 87.81 146 GLY A C 1
ATOM 1117 O O . GLY A 1 146 ? 1.006 9.437 -4.842 1.00 87.81 146 GLY A O 1
ATOM 1118 N N . LYS A 1 147 ? -0.229 9.742 -2.981 1.00 88.81 147 LYS A N 1
ATOM 1119 C CA . LYS A 1 147 ? 0.766 9.259 -2.029 1.00 88.81 147 LYS A CA 1
ATOM 1120 C C . LYS A 1 147 ? 0.197 8.065 -1.270 1.00 88.81 147 LYS A C 1
ATOM 1122 O O . LYS A 1 147 ? -0.808 8.208 -0.574 1.00 88.81 147 LYS A O 1
ATOM 1127 N N . LEU A 1 148 ? 0.835 6.912 -1.445 1.00 83.69 148 LEU A N 1
ATOM 1128 C CA . LEU A 1 148 ? 0.537 5.689 -0.710 1.00 83.69 148 LEU A CA 1
ATOM 1129 C C . LEU A 1 148 ? 0.920 5.863 0.767 1.00 83.69 148 LEU A C 1
ATOM 1131 O O . LEU A 1 148 ? 1.864 6.594 1.080 1.00 83.69 148 LEU A O 1
ATOM 1135 N N . HIS A 1 149 ? 0.171 5.233 1.666 1.00 72.06 149 HIS A N 1
ATOM 1136 C CA . HIS A 1 149 ? 0.375 5.288 3.120 1.00 72.06 149 HIS A CA 1
ATOM 1137 C C . HIS A 1 149 ? 0.438 6.722 3.671 1.00 72.06 149 HIS A C 1
ATOM 1139 O O . HIS A 1 149 ? 1.095 7.012 4.675 1.00 72.06 149 HIS A O 1
ATOM 1145 N N . GLU A 1 150 ? -0.246 7.663 3.009 1.00 67.06 150 GLU A N 1
ATOM 1146 C CA . GLU A 1 150 ? -0.446 8.991 3.565 1.00 67.06 150 GLU A CA 1
ATOM 1147 C C . GLU A 1 150 ? -1.466 8.867 4.693 1.00 67.06 150 GLU A C 1
ATOM 1149 O O . GLU A 1 150 ? -2.673 8.844 4.452 1.00 67.06 150 GLU A O 1
ATOM 1154 N N . ILE A 1 151 ? -0.967 8.819 5.932 1.00 57.62 151 ILE A N 1
ATOM 1155 C CA . ILE A 1 151 ? -1.780 9.058 7.124 1.00 57.62 151 ILE A CA 1
ATOM 1156 C C . ILE A 1 151 ? -2.271 10.504 7.029 1.00 57.62 151 ILE A C 1
ATOM 1158 O O . ILE A 1 151 ? -1.656 11.444 7.538 1.00 57.62 151 ILE A O 1
ATOM 1162 N N . ARG A 1 152 ? -3.372 10.699 6.310 1.00 54.84 152 ARG A N 1
ATOM 1163 C CA . ARG A 1 152 ? -4.186 11.900 6.433 1.00 54.84 152 ARG A CA 1
ATOM 1164 C C . ARG A 1 152 ? -4.699 11.901 7.863 1.00 54.84 152 ARG A C 1
ATOM 1166 O O . ARG A 1 152 ? -4.971 10.833 8.392 1.00 54.84 152 ARG A O 1
ATOM 1173 N N . SER A 1 153 ? -4.833 13.061 8.495 1.00 55.62 153 SER A N 1
ATOM 1174 C CA . SER A 1 153 ? -5.721 13.168 9.653 1.00 55.62 153 SER A CA 1
ATOM 1175 C C . SER A 1 153 ? -7.135 13.079 9.098 1.00 55.62 153 SER A C 1
ATOM 1177 O O . SER A 1 153 ? -7.652 14.094 8.632 1.00 55.62 153 SER A O 1
ATOM 1179 N N . PRO A 1 154 ? -7.807 11.915 9.111 1.00 56.50 154 PRO A N 1
ATOM 1180 C CA . PRO A 1 154 ? -9.156 11.818 8.566 1.00 56.50 154 PRO A CA 1
ATOM 1181 C C . PRO A 1 154 ? -10.106 12.596 9.486 1.00 56.50 154 PRO A C 1
ATOM 1183 O O . PRO A 1 154 ? -11.204 12.964 9.093 1.00 56.50 154 PRO A O 1
ATOM 1186 N N . ALA A 1 155 ? -9.645 12.902 10.711 1.00 56.59 155 ALA A N 1
ATOM 1187 C CA . ALA A 1 155 ? -10.276 13.814 11.648 1.00 56.59 155 ALA A CA 1
ATOM 1188 C C . ALA A 1 155 ? -10.523 15.213 11.071 1.00 56.59 155 ALA A C 1
ATOM 1190 O O . ALA A 1 155 ? -11.442 15.887 11.534 1.00 56.59 155 ALA A O 1
ATOM 1191 N N . ASP A 1 156 ? -9.763 15.612 10.050 1.00 62.16 156 ASP A N 1
ATOM 1192 C CA . ASP A 1 156 ? -9.903 16.905 9.387 1.00 62.16 156 ASP A CA 1
ATOM 1193 C C . ASP A 1 156 ? -10.732 16.830 8.089 1.00 62.16 156 ASP A C 1
ATOM 1195 O O . ASP A 1 156 ? -10.950 17.866 7.461 1.00 62.16 156 ASP A O 1
ATOM 1199 N N . ASP A 1 157 ? -11.215 15.643 7.686 1.00 71.69 157 ASP A N 1
ATOM 1200 C CA . ASP A 1 157 ? -12.076 15.456 6.510 1.00 71.69 157 ASP A CA 1
ATOM 1201 C C . ASP A 1 157 ? -13.548 15.228 6.925 1.00 71.69 157 ASP A C 1
ATOM 1203 O O . ASP A 1 157 ? -13.925 14.132 7.361 1.00 71.69 157 ASP A O 1
ATOM 1207 N N . PRO A 1 158 ? -14.425 16.240 6.771 1.00 75.44 158 PRO A N 1
ATOM 1208 C CA . PRO A 1 158 ? -15.832 16.128 7.143 1.00 75.44 158 PRO A CA 1
ATOM 1209 C C . PRO A 1 158 ? -16.583 15.020 6.397 1.00 75.44 158 PRO A C 1
ATOM 1211 O O . PRO A 1 158 ? -17.537 14.470 6.946 1.00 75.44 158 PRO A O 1
ATOM 1214 N N . ALA A 1 159 ? -16.172 14.680 5.169 1.00 78.38 159 ALA A N 1
ATOM 1215 C CA . ALA A 1 159 ? -16.854 13.665 4.371 1.00 78.38 159 ALA A CA 1
ATOM 1216 C C . ALA A 1 159 ? -16.611 12.255 4.927 1.00 78.38 159 ALA A C 1
ATOM 1218 O O . ALA A 1 159 ? -17.536 11.443 4.977 1.00 78.38 159 ALA A O 1
ATOM 1219 N N . VAL A 1 160 ? -15.391 11.974 5.396 1.00 76.38 160 VAL A N 1
ATOM 1220 C CA . VAL A 1 160 ? -15.050 10.688 6.026 1.00 76.38 160 VAL A CA 1
ATOM 1221 C C . VAL A 1 160 ? -15.808 10.530 7.343 1.00 76.38 160 VAL A C 1
ATOM 1223 O O . VAL A 1 160 ? -16.383 9.473 7.614 1.00 76.38 160 VAL A O 1
ATOM 1226 N N . ARG A 1 161 ? -15.888 11.608 8.132 1.00 82.00 161 ARG A N 1
ATOM 1227 C CA . ARG A 1 161 ? -16.666 11.622 9.375 1.00 82.00 161 ARG A CA 1
ATOM 1228 C C . ARG A 1 161 ? -18.150 11.348 9.131 1.00 82.00 161 ARG A C 1
ATOM 1230 O O . ARG A 1 161 ? -18.731 10.526 9.833 1.00 82.00 161 ARG A O 1
ATOM 1237 N N . GLU A 1 162 ? -18.753 11.987 8.130 1.00 81.06 162 GLU A N 1
ATOM 1238 C CA . GLU A 1 162 ? -20.164 11.773 7.791 1.00 81.06 162 GLU A CA 1
ATOM 1239 C C . GLU A 1 162 ? -20.443 10.316 7.385 1.00 81.06 162 GLU A C 1
ATOM 1241 O O . GLU A 1 162 ? -21.420 9.719 7.841 1.00 81.06 162 GLU A O 1
ATOM 1246 N N . GLN A 1 163 ? -19.568 9.707 6.579 1.00 82.25 163 GLN A N 1
ATOM 1247 C CA . GLN A 1 163 ? -19.699 8.299 6.185 1.00 82.25 163 GLN A CA 1
ATOM 1248 C C . GLN A 1 163 ? -19.596 7.351 7.386 1.00 82.25 163 GLN A C 1
ATOM 1250 O O . GLN A 1 163 ? -20.398 6.425 7.517 1.00 82.25 163 GLN A O 1
ATOM 1255 N N . ALA A 1 164 ? -18.648 7.597 8.291 1.00 84.75 164 ALA A N 1
ATOM 1256 C CA . ALA A 1 164 ? -18.503 6.816 9.514 1.00 84.75 164 ALA A CA 1
ATOM 1257 C C . ALA A 1 164 ? -19.752 6.926 10.408 1.00 84.75 164 ALA A C 1
ATOM 1259 O O . ALA A 1 164 ? -20.271 5.910 10.879 1.00 84.75 164 ALA A O 1
ATOM 1260 N N . GLU A 1 165 ? -20.295 8.134 10.580 1.00 86.81 165 GLU A N 1
ATOM 1261 C CA . GLU A 1 165 ? -21.512 8.372 11.363 1.00 86.81 165 GLU A CA 1
ATOM 1262 C C . GLU A 1 165 ? -22.731 7.632 10.778 1.00 86.81 165 GLU A C 1
ATOM 1264 O O . GLU A 1 165 ? -23.523 7.064 11.536 1.00 86.81 165 GLU A O 1
ATOM 1269 N N . GLN A 1 166 ? -22.858 7.545 9.447 1.00 86.56 166 GLN A N 1
ATOM 1270 C CA . GLN A 1 166 ? -23.913 6.761 8.781 1.00 86.56 166 GLN A CA 1
ATOM 1271 C C . GLN A 1 166 ? -23.819 5.255 9.074 1.00 86.56 166 GLN A C 1
ATOM 1273 O O . GLN A 1 166 ? -24.843 4.573 9.133 1.00 86.56 166 GLN A O 1
ATOM 1278 N N . LEU A 1 167 ? -22.607 4.743 9.299 1.00 86.19 167 LEU A N 1
ATOM 1279 C CA . LEU A 1 167 ? -22.353 3.358 9.708 1.00 86.19 167 LEU A CA 1
ATOM 1280 C C . LEU A 1 167 ? -22.473 3.152 11.229 1.00 86.19 167 LEU A C 1
ATOM 1282 O O . LEU A 1 167 ? -22.240 2.049 11.726 1.00 86.19 167 LEU A O 1
ATOM 1286 N N . GLY A 1 168 ? -22.846 4.197 11.975 1.00 88.19 168 GLY A N 1
ATOM 1287 C CA . GLY A 1 168 ? -22.951 4.183 13.433 1.00 88.19 168 GLY A CA 1
ATOM 1288 C C . GLY A 1 168 ? -21.606 4.266 14.158 1.00 88.19 168 GLY A C 1
ATOM 1289 O O . GLY A 1 168 ? -21.572 4.103 15.379 1.00 88.19 168 GLY A O 1
ATOM 1290 N N . ILE A 1 169 ? -20.513 4.530 13.438 1.00 90.56 169 ILE A N 1
ATOM 1291 C CA . ILE A 1 169 ? -19.169 4.663 14.002 1.00 90.56 169 ILE A CA 1
ATOM 1292 C C . ILE A 1 169 ? -19.050 6.038 14.662 1.00 90.56 169 ILE A C 1
ATOM 1294 O O . ILE A 1 169 ? -19.249 7.079 14.039 1.00 90.56 169 ILE A O 1
ATOM 1298 N N . GLN A 1 170 ? -18.722 6.040 15.950 1.00 91.62 170 GLN A N 1
ATOM 1299 C CA . GLN A 1 170 ? -18.469 7.251 16.718 1.00 91.62 170 GLN A CA 1
ATOM 1300 C C . GLN A 1 170 ? -17.047 7.741 16.442 1.00 91.62 170 GLN A C 1
ATOM 1302 O O . GLN A 1 170 ? -16.076 7.052 16.756 1.00 91.62 170 GLN A O 1
ATOM 1307 N N . TRP A 1 171 ? -16.935 8.935 15.865 1.00 88.62 171 TRP A N 1
ATOM 1308 C CA . TRP A 1 171 ? -15.656 9.481 15.411 1.00 88.62 171 TRP A CA 1
ATOM 1309 C C . TRP A 1 171 ? -14.666 9.788 16.545 1.00 88.62 171 TRP A C 1
ATOM 1311 O O . TRP A 1 171 ? -13.455 9.633 16.397 1.00 88.62 171 TRP A O 1
ATOM 1321 N N . GLU A 1 172 ? -15.192 10.220 17.686 1.00 91.75 172 GLU A N 1
ATOM 1322 C CA . GLU A 1 172 ? -14.439 10.576 18.888 1.00 91.75 172 GLU A CA 1
ATOM 1323 C C . GLU A 1 172 ? -14.907 9.705 20.054 1.00 91.75 172 GLU A C 1
ATOM 1325 O O . GLU A 1 172 ? -16.036 9.195 20.062 1.00 91.75 172 GLU A O 1
ATOM 1330 N N . ARG A 1 173 ? -14.045 9.542 21.060 1.00 94.31 173 ARG A N 1
ATOM 1331 C CA . ARG A 1 173 ? -14.403 8.820 22.280 1.00 94.31 173 ARG A CA 1
ATOM 1332 C C . ARG A 1 173 ? -15.562 9.506 23.009 1.00 94.31 173 ARG A C 1
ATOM 1334 O O . ARG A 1 173 ? -15.657 10.737 23.028 1.00 94.31 173 ARG A O 1
ATOM 1341 N N . PRO A 1 174 ? -16.439 8.735 23.673 1.00 94.25 174 PRO A N 1
ATOM 1342 C CA . PRO A 1 174 ? -17.504 9.311 24.472 1.00 94.25 174 PRO A CA 1
ATOM 1343 C C . PRO A 1 174 ? -16.928 10.141 25.621 1.00 94.25 174 PRO A C 1
ATOM 1345 O O . PRO A 1 174 ? -15.885 9.834 26.200 1.00 94.25 174 PRO A O 1
ATOM 1348 N N . LYS A 1 175 ? -17.653 11.197 25.995 1.00 93.75 175 LYS A N 1
ATOM 1349 C CA . LYS A 1 175 ? -17.247 12.085 27.084 1.00 93.75 175 LYS A CA 1
ATOM 1350 C C . LYS A 1 175 ? -17.007 11.295 28.378 1.00 93.75 175 LYS A C 1
ATOM 1352 O O . LYS A 1 175 ? -17.916 10.636 28.876 1.00 93.75 175 LYS A O 1
ATOM 1357 N N . GLY A 1 176 ? -15.812 11.448 28.950 1.00 92.81 176 GLY A N 1
ATOM 1358 C CA . GLY A 1 176 ? -15.398 10.776 30.186 1.00 92.81 176 GLY A CA 1
ATOM 1359 C C . GLY A 1 176 ? -14.625 9.472 29.974 1.00 92.81 176 GLY A C 1
ATOM 1360 O O . GLY A 1 176 ? -14.216 8.860 30.955 1.00 92.81 176 GLY A O 1
ATOM 1361 N N . ASP A 1 177 ? -14.403 9.048 28.729 1.00 94.75 177 ASP A N 1
ATOM 1362 C CA . ASP A 1 177 ? -13.436 7.996 28.424 1.00 94.75 177 ASP A CA 1
ATOM 1363 C C . ASP A 1 177 ? -12.007 8.560 28.465 1.00 94.75 177 ASP A C 1
ATOM 1365 O O . ASP A 1 177 ? -11.604 9.355 27.617 1.00 94.75 177 ASP A O 1
ATOM 1369 N N . GLU A 1 178 ? -11.249 8.160 29.484 1.00 95.62 178 GLU A N 1
ATOM 1370 C CA . GLU A 1 178 ? -9.877 8.623 29.728 1.00 95.62 178 GLU A CA 1
ATOM 1371 C C . GLU A 1 178 ? -8.809 7.632 29.238 1.00 95.62 178 GLU A C 1
ATOM 1373 O O . GLU A 1 178 ? -7.619 7.842 29.476 1.00 95.62 178 GLU A O 1
ATOM 1378 N N . ARG A 1 179 ? -9.198 6.541 28.561 1.00 97.00 179 ARG A N 1
ATOM 1379 C CA . ARG A 1 179 ? -8.234 5.554 28.050 1.00 97.00 179 ARG A CA 1
ATOM 1380 C C . ARG A 1 179 ? -7.332 6.193 26.998 1.00 97.00 179 ARG A C 1
ATOM 1382 O O . ARG A 1 179 ? -7.823 6.850 26.082 1.00 97.00 179 ARG A O 1
ATOM 1389 N N . ASP A 1 180 ? -6.026 5.974 27.109 1.00 96.75 180 ASP A N 1
ATOM 1390 C CA . ASP A 1 180 ? -5.068 6.375 26.078 1.00 96.75 180 ASP A CA 1
ATOM 1391 C C . ASP A 1 180 ? -5.101 5.423 24.867 1.00 96.75 180 ASP A C 1
ATOM 1393 O O . ASP A 1 180 ? -5.715 4.352 24.908 1.00 96.75 180 ASP A O 1
ATOM 1397 N N . ALA A 1 181 ? -4.441 5.821 23.772 1.00 95.94 181 ALA A N 1
ATOM 1398 C CA . ALA A 1 181 ? -4.403 5.051 22.527 1.00 95.94 181 ALA A CA 1
ATOM 1399 C C . ALA A 1 181 ? -3.926 3.615 22.770 1.00 95.94 181 ALA A C 1
ATOM 1401 O O . ALA A 1 181 ? -4.564 2.653 22.349 1.00 95.94 181 ALA A O 1
ATOM 1402 N N . ARG A 1 182 ? -2.856 3.468 23.559 1.00 95.62 182 ARG A N 1
ATOM 1403 C CA . ARG A 1 182 ? -2.286 2.170 23.911 1.00 95.62 182 ARG A CA 1
ATOM 1404 C C . ARG A 1 182 ? -3.270 1.287 24.672 1.00 95.62 182 ARG A C 1
ATOM 1406 O O . ARG A 1 182 ? -3.402 0.119 24.335 1.00 95.62 182 ARG A O 1
ATOM 1413 N N . SER A 1 183 ? -3.974 1.826 25.662 1.00 97.00 183 SER A N 1
ATOM 1414 C CA . SER A 1 183 ? -4.973 1.086 26.442 1.00 97.00 183 SER A CA 1
ATOM 1415 C C . SER A 1 183 ? -6.146 0.631 25.580 1.00 97.00 183 SER A C 1
ATOM 1417 O O . SER A 1 183 ? -6.711 -0.433 25.827 1.00 97.00 183 SER A O 1
ATOM 1419 N N . ILE A 1 184 ? -6.518 1.423 24.572 1.00 97.06 184 ILE A N 1
ATOM 1420 C CA . ILE A 1 184 ? -7.568 1.066 23.614 1.00 97.06 184 ILE A CA 1
ATOM 1421 C C . ILE A 1 184 ? -7.077 -0.043 22.680 1.00 97.06 184 ILE A C 1
ATOM 1423 O O . ILE A 1 184 ? -7.753 -1.062 22.567 1.00 97.06 184 ILE A O 1
ATOM 1427 N N . VAL A 1 185 ? -5.887 0.109 22.086 1.00 94.62 185 VAL A N 1
ATOM 1428 C CA . VAL A 1 185 ? -5.264 -0.908 21.223 1.00 94.62 185 VAL A CA 1
ATOM 1429 C C . VAL A 1 185 ? -5.081 -2.223 21.978 1.00 94.62 185 VAL A C 1
ATOM 1431 O O . VAL A 1 185 ? -5.528 -3.260 21.508 1.00 94.62 185 VAL A O 1
ATOM 1434 N N . ASP A 1 186 ? -4.481 -2.197 23.169 1.00 93.12 18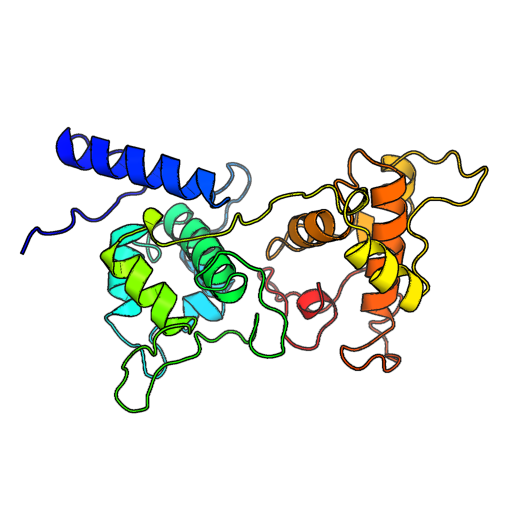6 ASP A N 1
ATOM 1435 C CA . ASP A 1 186 ? -4.214 -3.400 23.966 1.00 93.12 186 ASP A CA 1
ATOM 1436 C C . ASP A 1 186 ? -5.494 -4.057 24.515 1.00 93.12 186 ASP A C 1
ATOM 1438 O O . ASP A 1 186 ? -5.477 -5.253 24.840 1.00 93.12 186 ASP A O 1
ATOM 1442 N N . GLY A 1 187 ? -6.574 -3.280 24.644 1.00 94.31 187 GLY A N 1
ATOM 1443 C CA . GLY A 1 187 ? -7.884 -3.718 25.122 1.00 94.31 187 GLY A CA 1
ATOM 1444 C C . GLY A 1 187 ? -8.774 -4.342 24.046 1.00 94.31 187 GLY A C 1
ATOM 1445 O O . GLY A 1 187 ? -9.716 -5.052 24.399 1.00 94.31 187 GLY A O 1
ATOM 1446 N N . ASP A 1 188 ? -8.476 -4.118 22.765 1.00 93.94 188 ASP A N 1
ATOM 1447 C CA . ASP A 1 188 ? -9.220 -4.665 21.633 1.00 93.94 188 ASP A CA 1
ATOM 1448 C C . ASP A 1 188 ? -8.434 -5.806 20.960 1.00 93.94 188 ASP A C 1
ATOM 1450 O O . ASP A 1 188 ? -7.372 -5.572 20.379 1.00 93.94 188 ASP A O 1
ATOM 1454 N N . PRO A 1 189 ? -8.916 -7.061 21.016 1.00 90.75 189 PRO A N 1
ATOM 1455 C CA . PRO A 1 189 ? -8.201 -8.183 20.421 1.00 90.75 189 PRO A CA 1
ATOM 1456 C C . PRO A 1 189 ? -7.974 -8.063 18.908 1.00 90.75 189 PRO A C 1
ATOM 1458 O O . PRO A 1 189 ? -6.925 -8.516 18.448 1.00 90.75 189 PRO A O 1
ATOM 1461 N N . LEU A 1 190 ? -8.903 -7.469 18.146 1.00 90.25 190 LEU A N 1
ATOM 1462 C CA . LEU A 1 190 ? -8.752 -7.305 16.698 1.00 90.25 190 LEU A CA 1
ATOM 1463 C C . LEU A 1 190 ? -7.612 -6.335 16.409 1.00 90.25 190 LEU A C 1
ATOM 1465 O O . LEU A 1 190 ? -6.687 -6.690 15.685 1.00 90.25 190 LEU A O 1
ATOM 1469 N N . LEU A 1 191 ? -7.638 -5.155 17.030 1.00 92.06 191 LEU A N 1
ATOM 1470 C CA . LEU A 1 191 ? -6.650 -4.101 16.801 1.00 92.06 191 LEU A CA 1
ATOM 1471 C C . LEU A 1 191 ? -5.267 -4.471 17.356 1.00 92.06 191 LEU A C 1
ATOM 1473 O O . LEU A 1 191 ? -4.242 -4.206 16.724 1.00 92.06 191 LEU A O 1
ATOM 1477 N N . LYS A 1 192 ? -5.227 -5.141 18.513 1.00 89.75 192 LYS A N 1
ATOM 1478 C CA . LYS A 1 192 ? -3.994 -5.651 19.124 1.00 89.75 192 LYS A CA 1
ATOM 1479 C C . LYS A 1 192 ? -3.302 -6.699 18.264 1.00 89.75 192 LYS A C 1
ATOM 1481 O O . LYS A 1 192 ? -2.078 -6.702 18.160 1.00 89.75 192 LYS A O 1
ATOM 1486 N N . ASN A 1 193 ? -4.080 -7.630 17.714 1.00 83.88 193 ASN A N 1
ATOM 1487 C CA . ASN A 1 193 ? -3.558 -8.736 16.916 1.00 83.88 193 ASN A CA 1
ATOM 1488 C C . ASN A 1 193 ? -3.487 -8.397 15.421 1.00 83.88 193 ASN A C 1
ATOM 1490 O O . ASN A 1 193 ? -3.103 -9.266 14.635 1.00 83.88 193 ASN A O 1
ATOM 1494 N N . LEU A 1 194 ? -3.847 -7.168 15.033 1.00 83.25 194 LEU A N 1
ATOM 1495 C CA . LEU A 1 194 ? -3.715 -6.676 13.671 1.00 83.25 194 LEU A CA 1
ATOM 1496 C C . LEU A 1 194 ? -2.226 -6.515 13.352 1.00 83.25 194 LEU A C 1
ATOM 1498 O O . LEU A 1 194 ? -1.587 -5.526 13.727 1.00 83.25 194 LEU A O 1
ATOM 1502 N N . GLY A 1 195 ? -1.669 -7.527 12.689 1.00 78.19 195 GLY A N 1
ATOM 1503 C CA . GLY A 1 195 ? -0.375 -7.399 12.033 1.00 78.19 195 GLY A CA 1
ATOM 1504 C C . GLY A 1 195 ? -0.470 -6.455 10.834 1.00 78.19 195 GLY A C 1
ATOM 1505 O O . GLY A 1 195 ? -1.545 -5.969 10.499 1.00 78.19 195 GLY A O 1
ATOM 1506 N N . ASN A 1 196 ? 0.666 -6.183 10.196 1.00 75.25 196 ASN A N 1
ATOM 1507 C CA . ASN A 1 196 ? 0.721 -5.324 9.012 1.00 75.25 196 ASN A CA 1
ATOM 1508 C C . ASN A 1 196 ? 0.922 -6.135 7.725 1.00 75.25 196 ASN A C 1
ATOM 1510 O O . ASN A 1 196 ? 1.689 -5.758 6.847 1.00 75.25 196 ASN A O 1
ATOM 1514 N N . GLN A 1 197 ? 0.331 -7.329 7.653 1.00 61.62 197 GLN A N 1
ATOM 1515 C CA . GLN A 1 197 ? 0.401 -8.123 6.432 1.00 61.62 197 GLN A CA 1
ATOM 1516 C C . GLN A 1 197 ? -0.471 -7.478 5.352 1.00 61.62 197 GLN A C 1
ATOM 1518 O O . GLN A 1 197 ? -1.610 -7.129 5.644 1.00 61.62 197 GLN A O 1
ATOM 1523 N N . SER A 1 198 ? 0.058 -7.321 4.134 1.00 62.19 198 SER A N 1
ATOM 1524 C CA . SER A 1 198 ? -0.580 -6.512 3.079 1.00 62.19 198 SER A CA 1
ATOM 1525 C C . SER A 1 198 ? -0.906 -5.089 3.530 1.00 62.19 198 SER A C 1
ATOM 1527 O O . SER A 1 198 ? -1.953 -4.567 3.175 1.00 62.19 198 SER A O 1
ATOM 1529 N N . ASP A 1 199 ? -0.057 -4.511 4.385 1.00 68.06 199 ASP A N 1
ATOM 1530 C CA . ASP A 1 199 ? -0.117 -3.101 4.781 1.00 68.06 199 ASP A CA 1
ATOM 1531 C C . ASP A 1 199 ? -1.451 -2.676 5.434 1.00 68.06 199 ASP A C 1
ATOM 1533 O O . ASP A 1 199 ? -1.730 -1.497 5.632 1.00 68.06 199 ASP A O 1
ATOM 1537 N N . VAL A 1 200 ? -2.267 -3.648 5.867 1.00 73.19 200 VAL A N 1
ATOM 1538 C CA . VAL A 1 200 ? -3.615 -3.431 6.419 1.00 73.19 200 VAL A CA 1
ATOM 1539 C C . VAL A 1 200 ? -3.637 -2.541 7.656 1.00 73.19 200 VAL A C 1
ATOM 1541 O O . VAL A 1 200 ? -4.634 -1.870 7.920 1.00 73.19 200 VAL A O 1
ATOM 1544 N N . ARG A 1 201 ? -2.557 -2.529 8.450 1.00 84.06 201 ARG A N 1
ATOM 1545 C CA . ARG A 1 201 ? -2.457 -1.651 9.620 1.00 84.06 201 ARG A CA 1
ATOM 1546 C C . ARG A 1 201 ? -2.290 -0.212 9.153 1.00 84.06 201 ARG A C 1
ATOM 1548 O O . ARG A 1 201 ? -2.943 0.673 9.701 1.00 84.06 201 ARG A O 1
ATOM 1555 N N . ASP A 1 202 ? -1.451 0.003 8.147 1.00 81.25 202 ASP A N 1
ATOM 1556 C CA . ASP A 1 202 ? -1.217 1.319 7.568 1.00 81.25 202 ASP A CA 1
ATOM 1557 C C . ASP A 1 202 ? -2.451 1.803 6.805 1.00 81.25 202 ASP A C 1
ATOM 1559 O O . ASP A 1 202 ? -2.898 2.918 7.059 1.00 81.25 202 ASP A O 1
ATOM 1563 N N . MET A 1 203 ? -3.099 0.951 6.005 1.00 78.75 203 MET A N 1
ATOM 1564 C CA . MET A 1 203 ? -4.387 1.251 5.362 1.00 78.75 203 MET A CA 1
ATOM 1565 C C . MET A 1 203 ? -5.455 1.651 6.385 1.00 78.75 203 MET A C 1
ATOM 1567 O O . MET A 1 203 ? -6.147 2.656 6.210 1.00 78.75 203 MET A O 1
ATOM 1571 N N . LEU A 1 204 ? -5.551 0.931 7.510 1.00 86.38 204 LEU A N 1
ATOM 1572 C CA . LEU A 1 204 ? -6.467 1.305 8.583 1.00 86.38 204 LEU A CA 1
ATOM 1573 C C . LEU A 1 204 ? -6.121 2.691 9.148 1.00 86.38 204 LEU A C 1
ATOM 1575 O O . LEU A 1 204 ? -7.028 3.503 9.335 1.00 86.38 204 LEU A O 1
ATOM 1579 N N . LYS A 1 205 ? -4.833 3.002 9.367 1.00 87.19 205 LYS A N 1
ATOM 1580 C CA . LYS A 1 205 ? -4.386 4.337 9.812 1.00 87.19 205 LYS A CA 1
ATOM 1581 C C . LYS A 1 205 ? -4.718 5.439 8.815 1.00 87.19 205 LYS A C 1
ATOM 1583 O O . LYS A 1 205 ? -5.004 6.553 9.240 1.00 87.19 205 LYS A O 1
ATOM 1588 N N . GLU A 1 206 ? -4.720 5.166 7.517 1.00 80.19 206 GLU A N 1
ATOM 1589 C CA . GLU A 1 206 ? -5.156 6.155 6.526 1.00 80.19 206 GLU A CA 1
ATOM 1590 C C . GLU A 1 206 ? -6.639 6.514 6.674 1.00 80.19 206 GLU A C 1
ATOM 1592 O O . GLU A 1 206 ? -7.017 7.652 6.406 1.00 80.19 206 GLU A O 1
ATOM 1597 N N . GLN A 1 207 ? -7.476 5.566 7.107 1.00 82.75 207 GLN A N 1
ATOM 1598 C CA . GLN A 1 207 ? -8.920 5.777 7.272 1.00 82.75 207 GLN A CA 1
ATOM 1599 C C . GLN A 1 207 ? -9.284 6.364 8.637 1.00 82.75 207 GLN A C 1
ATOM 1601 O O . GLN A 1 207 ? -10.241 7.130 8.756 1.00 82.75 207 GLN A O 1
ATOM 1606 N N . VAL A 1 208 ? -8.523 6.023 9.680 1.00 87.50 208 VAL A N 1
ATOM 1607 C CA . VAL A 1 208 ? -8.855 6.375 11.072 1.00 87.50 208 VAL A CA 1
ATOM 1608 C C . VAL A 1 208 ? -7.846 7.307 11.745 1.00 87.50 208 VAL A C 1
ATOM 1610 O O . VAL A 1 208 ? -8.090 7.784 12.851 1.00 87.50 208 VAL A O 1
ATOM 1613 N N . GLY A 1 209 ? -6.733 7.629 11.099 1.00 88.38 209 GLY A N 1
ATOM 1614 C CA . GLY A 1 209 ? -5.611 8.348 11.696 1.00 88.38 209 GLY A CA 1
ATOM 1615 C C . GLY A 1 209 ? -4.671 7.424 12.472 1.00 88.38 209 GLY A C 1
ATOM 1616 O O . GLY A 1 209 ? -4.920 6.226 12.624 1.00 88.38 209 GLY A O 1
ATOM 1617 N N . ASP A 1 210 ? -3.570 7.987 12.977 1.00 89.31 210 ASP A N 1
ATOM 1618 C CA . ASP A 1 210 ? -2.536 7.220 13.680 1.00 89.31 210 ASP A CA 1
ATOM 1619 C C . ASP A 1 210 ? -3.002 6.738 15.062 1.00 89.31 210 ASP A C 1
ATOM 1621 O O . ASP A 1 210 ? -2.786 7.377 16.092 1.00 89.31 210 ASP A O 1
ATOM 1625 N N . PHE A 1 211 ? -3.617 5.561 15.090 1.00 92.75 211 PHE A N 1
ATOM 1626 C CA . PHE A 1 211 ? -4.131 4.939 16.307 1.00 92.75 211 PHE A CA 1
ATOM 1627 C C . PHE A 1 211 ? -3.063 4.417 17.274 1.00 92.75 211 PHE A C 1
ATOM 1629 O O . PHE A 1 211 ? -3.412 3.953 18.359 1.00 92.75 211 PHE A O 1
ATOM 1636 N N . ASP A 1 212 ? -1.775 4.490 16.930 1.00 90.06 212 ASP A N 1
ATOM 1637 C CA . ASP A 1 212 ? -0.714 4.195 17.898 1.00 90.06 212 ASP A CA 1
ATOM 1638 C C . ASP A 1 212 ? -0.499 5.360 18.877 1.00 90.06 212 ASP A C 1
ATOM 1640 O O . ASP A 1 212 ? 0.005 5.154 19.985 1.00 90.06 212 ASP A O 1
ATOM 1644 N N . THR A 1 213 ? -0.892 6.580 18.493 1.00 91.38 213 THR A N 1
ATOM 1645 C CA . THR A 1 213 ? -0.633 7.801 19.270 1.00 91.38 213 THR A CA 1
ATOM 1646 C C . THR A 1 213 ? -1.884 8.636 19.554 1.00 91.38 213 THR A C 1
ATOM 1648 O O . THR A 1 213 ? -1.938 9.292 20.596 1.00 91.38 213 THR A O 1
ATOM 1651 N N . ASP A 1 214 ? -2.913 8.568 18.707 1.00 92.94 214 ASP A N 1
ATOM 1652 C CA . ASP A 1 214 ? -4.205 9.232 18.899 1.00 92.94 214 ASP A CA 1
ATOM 1653 C C . ASP A 1 214 ? -5.246 8.254 19.478 1.00 92.94 214 ASP A C 1
ATOM 1655 O O . ASP A 1 214 ? -5.601 7.235 18.883 1.00 92.94 214 ASP A O 1
ATOM 1659 N N . ALA A 1 215 ? -5.759 8.571 20.669 1.00 95.31 215 ALA A N 1
ATOM 1660 C CA . ALA A 1 215 ? -6.746 7.747 21.359 1.00 95.31 215 ALA A CA 1
ATOM 1661 C C . ALA A 1 215 ? -8.125 7.771 20.682 1.00 95.31 215 ALA A C 1
ATOM 1663 O O . ALA A 1 215 ? -8.847 6.775 20.736 1.00 95.31 215 ALA A O 1
ATOM 1664 N N . ASP A 1 216 ? -8.487 8.869 20.017 1.00 93.75 216 ASP A N 1
ATOM 1665 C CA . ASP A 1 216 ? -9.713 8.933 19.225 1.00 93.75 216 ASP A CA 1
ATOM 1666 C C . ASP A 1 216 ? -9.552 8.122 17.928 1.00 93.75 216 ASP A C 1
ATOM 1668 O O . ASP A 1 216 ? -10.486 7.423 17.530 1.00 93.75 216 ASP A O 1
ATOM 1672 N N . ALA A 1 217 ? -8.349 8.103 17.334 1.00 93.19 217 ALA A N 1
ATOM 1673 C CA . ALA A 1 217 ? -8.009 7.208 16.220 1.00 93.19 217 ALA A CA 1
ATOM 1674 C C . ALA A 1 217 ? -8.112 5.740 16.620 1.00 93.19 217 ALA A C 1
ATOM 1676 O O . ALA A 1 217 ? -8.772 4.963 15.933 1.00 93.19 217 ALA A O 1
ATOM 1677 N N . ALA A 1 218 ? -7.535 5.365 17.762 1.00 95.50 218 ALA A N 1
ATOM 1678 C CA . ALA A 1 218 ? -7.662 4.014 18.295 1.00 95.50 218 ALA A CA 1
ATOM 1679 C C . ALA A 1 218 ? -9.124 3.637 18.536 1.00 95.50 218 ALA A C 1
ATOM 1681 O O . ALA A 1 218 ? -9.552 2.550 18.159 1.00 95.50 218 ALA A O 1
ATOM 1682 N N . TYR A 1 219 ? -9.917 4.542 19.104 1.00 95.62 219 TYR A N 1
ATOM 1683 C CA . TYR A 1 219 ? -11.324 4.281 19.384 1.00 95.62 219 TYR A CA 1
ATOM 1684 C C . TYR A 1 219 ? -12.180 4.096 18.127 1.00 95.62 219 TYR A C 1
ATOM 1686 O O . TYR A 1 219 ? -13.063 3.239 18.105 1.00 95.62 219 TYR A O 1
ATOM 1694 N N . ARG A 1 220 ? -11.952 4.870 17.064 1.00 93.69 220 ARG A N 1
ATOM 1695 C CA . ARG A 1 220 ? -12.674 4.651 15.802 1.00 93.69 220 ARG A CA 1
ATOM 1696 C C . ARG A 1 220 ? -12.122 3.452 15.020 1.00 93.69 220 ARG A C 1
ATOM 1698 O O . ARG A 1 220 ? -12.908 2.743 14.403 1.00 93.69 220 ARG A O 1
ATOM 1705 N N . ALA A 1 221 ? -10.831 3.128 15.147 1.00 93.81 221 ALA A N 1
ATOM 1706 C CA . ALA A 1 221 ? -10.235 1.914 14.580 1.00 93.81 221 ALA A CA 1
ATOM 1707 C C . ALA A 1 221 ? -10.881 0.625 15.117 1.00 93.81 221 ALA A C 1
ATOM 1709 O O . ALA A 1 221 ? -11.209 -0.263 14.332 1.00 93.81 221 ALA A O 1
ATOM 1710 N N . THR A 1 222 ? -11.128 0.527 16.430 1.00 95.12 222 THR A N 1
ATOM 1711 C CA . THR A 1 222 ? -11.814 -0.648 17.009 1.00 95.12 222 THR A CA 1
ATOM 1712 C C . THR A 1 222 ? -13.227 -0.814 16.451 1.00 95.12 222 THR A C 1
ATOM 1714 O O . THR A 1 222 ? -13.651 -1.927 16.144 1.00 95.12 222 THR A O 1
ATOM 1717 N N . GLN A 1 223 ? -13.944 0.293 16.244 1.00 94.00 223 GLN A N 1
ATOM 1718 C CA . GLN A 1 223 ? -15.287 0.282 15.662 1.00 94.00 223 GLN A CA 1
ATOM 1719 C C . GLN A 1 223 ? -15.279 -0.117 14.182 1.00 94.00 223 GLN A C 1
ATOM 1721 O O . GLN A 1 223 ? -16.132 -0.901 13.770 1.00 94.00 223 GLN A O 1
ATOM 1726 N N . VAL A 1 224 ? -14.311 0.369 13.398 1.00 91.81 224 VAL A N 1
ATOM 1727 C CA . VAL A 1 224 ? -14.126 -0.035 11.993 1.00 91.81 224 VAL A CA 1
ATOM 1728 C C . VAL A 1 224 ? -13.852 -1.537 11.898 1.00 91.81 224 VAL A C 1
ATOM 1730 O O . VAL A 1 224 ? -14.525 -2.233 11.141 1.00 91.81 224 VAL A O 1
ATOM 1733 N N . LEU A 1 225 ? -12.934 -2.069 12.712 1.00 92.00 225 LEU A N 1
ATOM 1734 C CA . LEU A 1 225 ? -12.626 -3.503 12.718 1.00 92.00 225 LEU A CA 1
ATOM 1735 C C . LEU A 1 225 ? -13.827 -4.351 13.145 1.00 92.00 225 LEU A C 1
ATOM 1737 O O . LEU A 1 225 ? -14.128 -5.354 12.499 1.00 92.00 225 LEU A O 1
ATOM 1741 N N . ALA A 1 226 ? -14.556 -3.924 14.178 1.00 89.12 226 ALA A N 1
ATOM 1742 C CA . ALA A 1 226 ? -15.787 -4.588 14.595 1.00 89.12 226 ALA A CA 1
ATOM 1743 C C . ALA A 1 226 ? -16.858 -4.564 13.491 1.00 89.12 226 ALA A C 1
ATOM 1745 O O . ALA A 1 226 ? -17.596 -5.536 13.329 1.00 89.12 226 ALA A O 1
ATOM 1746 N N . HIS A 1 227 ? -16.940 -3.481 12.711 1.00 88.94 227 HIS A N 1
ATOM 1747 C CA . HIS A 1 227 ? -17.837 -3.400 11.560 1.00 88.94 227 HIS A CA 1
ATOM 1748 C C . HIS A 1 227 ? -17.427 -4.398 10.466 1.00 88.94 227 HIS A C 1
ATOM 1750 O O . HIS A 1 227 ? -18.263 -5.162 9.990 1.00 88.94 227 HIS A O 1
ATOM 1756 N N . ILE A 1 228 ? -16.142 -4.456 10.115 1.00 86.62 228 ILE A N 1
ATOM 1757 C CA . ILE A 1 228 ? -15.608 -5.365 9.085 1.00 86.62 228 ILE A CA 1
ATOM 1758 C C . ILE A 1 228 ? -15.783 -6.844 9.464 1.00 86.62 228 ILE A C 1
ATOM 1760 O O . ILE A 1 228 ? -16.058 -7.676 8.592 1.00 86.62 228 ILE A O 1
ATOM 1764 N N . GLU A 1 229 ? -15.646 -7.172 10.751 1.00 86.50 229 GLU A N 1
ATOM 1765 C CA . GLU A 1 229 ? -15.882 -8.518 11.286 1.00 86.50 229 GLU A CA 1
ATOM 1766 C C . GLU A 1 229 ? -17.372 -8.909 11.207 1.00 86.50 229 GLU A C 1
ATOM 1768 O O . GLU A 1 229 ? -17.714 -10.060 10.938 1.00 86.50 229 GLU A O 1
ATOM 1773 N N . GLN A 1 230 ? -18.284 -7.954 11.412 1.00 84.12 230 GLN A N 1
ATOM 1774 C CA . GLN A 1 230 ? -19.723 -8.227 11.512 1.00 84.12 230 GLN A CA 1
ATOM 1775 C C . GLN A 1 230 ? -20.491 -8.096 10.195 1.00 84.12 230 GLN A C 1
ATOM 1777 O O . GLN A 1 230 ? -21.574 -8.681 10.085 1.00 84.12 230 GLN A O 1
ATOM 1782 N N . PHE A 1 231 ? -19.979 -7.341 9.223 1.00 83.44 231 PHE A N 1
ATOM 1783 C CA . PHE A 1 231 ? -20.691 -7.000 7.994 1.00 83.44 231 PHE A CA 1
ATOM 1784 C C . PHE A 1 231 ? -19.885 -7.339 6.734 1.00 83.44 231 PHE A C 1
ATOM 1786 O O . PHE A 1 231 ? -18.660 -7.209 6.680 1.00 83.44 231 PHE A O 1
ATOM 1793 N N . ASP A 1 232 ? -20.590 -7.799 5.700 1.00 77.81 232 ASP A N 1
ATOM 1794 C CA . ASP A 1 232 ? -20.042 -7.957 4.356 1.00 77.81 232 ASP A CA 1
ATOM 1795 C C . ASP A 1 232 ? -20.027 -6.620 3.591 1.00 77.81 232 ASP A C 1
ATOM 1797 O O . ASP A 1 232 ? -20.529 -5.597 4.057 1.00 77.81 232 ASP A O 1
ATOM 1801 N N . SER A 1 233 ? -19.466 -6.622 2.380 1.00 71.94 233 SER A N 1
ATOM 1802 C CA . SER A 1 233 ? -19.359 -5.421 1.537 1.00 71.94 233 SER A CA 1
ATOM 1803 C C . SER A 1 233 ? -20.702 -4.855 1.056 1.00 71.94 233 SER A C 1
ATOM 1805 O O . SER A 1 233 ? -20.738 -3.755 0.511 1.00 71.94 233 SER A O 1
ATOM 1807 N N . SER A 1 234 ? -21.806 -5.587 1.230 1.00 71.25 234 SER A N 1
ATOM 1808 C CA . SER A 1 234 ? -23.169 -5.133 0.926 1.00 71.25 234 SER A CA 1
ATOM 1809 C C . SER A 1 234 ? -23.922 -4.661 2.179 1.00 71.25 234 SER A C 1
ATOM 1811 O O . SER A 1 234 ? -25.109 -4.344 2.087 1.00 71.25 234 SER A O 1
ATOM 1813 N N . GLY A 1 235 ? -23.265 -4.629 3.345 1.00 71.06 235 GLY A N 1
ATOM 1814 C CA . GLY A 1 235 ? -23.881 -4.304 4.635 1.00 71.06 235 GLY A CA 1
ATOM 1815 C C . GLY A 1 235 ? -24.713 -5.447 5.228 1.00 71.06 235 GLY A C 1
ATOM 1816 O O . GLY A 1 235 ? -25.474 -5.240 6.175 1.00 71.06 235 GLY A O 1
ATOM 1817 N N . GLY A 1 236 ? -24.604 -6.659 4.676 1.00 78.88 236 GLY A N 1
ATOM 1818 C CA . GLY A 1 236 ? -25.234 -7.863 5.204 1.00 78.88 236 GLY A CA 1
ATOM 1819 C C . GLY A 1 236 ? -24.485 -8.384 6.426 1.00 78.88 236 GLY A C 1
ATOM 1820 O O . GLY A 1 236 ? -23.258 -8.401 6.453 1.00 78.88 236 GLY A O 1
ATOM 1821 N N . ARG A 1 237 ? -25.209 -8.821 7.462 1.00 81.38 237 ARG A N 1
ATOM 1822 C CA . ARG A 1 237 ? -24.577 -9.360 8.673 1.00 81.38 237 ARG A CA 1
ATOM 1823 C C . ARG A 1 237 ? -23.974 -10.738 8.403 1.00 81.38 237 ARG A C 1
ATOM 1825 O O . ARG A 1 237 ? -24.676 -11.642 7.947 1.00 81.38 237 ARG A O 1
ATOM 1832 N N . ILE A 1 238 ? -22.709 -10.915 8.757 1.00 78.50 238 ILE A N 1
ATOM 1833 C CA . ILE A 1 238 ? -21.999 -12.187 8.645 1.00 78.50 238 ILE A CA 1
ATOM 1834 C C . ILE A 1 238 ? -22.329 -13.050 9.868 1.00 78.50 238 ILE A C 1
ATOM 1836 O O . ILE A 1 238 ? -22.381 -12.574 11.003 1.00 78.50 238 ILE A O 1
ATOM 1840 N N . VAL A 1 239 ? -22.581 -14.339 9.636 1.00 67.69 239 VAL A N 1
ATOM 1841 C CA . VAL A 1 239 ? -22.804 -15.342 10.685 1.00 67.69 239 VAL A CA 1
ATOM 1842 C C . VAL A 1 239 ? -21.905 -16.549 10.426 1.00 67.69 239 VAL A C 1
ATOM 1844 O O . VAL A 1 239 ? -21.922 -17.118 9.337 1.00 67.69 239 VAL A O 1
ATOM 1847 N N . GLY A 1 240 ? -21.100 -16.946 11.413 1.00 68.81 240 GLY A N 1
ATOM 1848 C CA . GLY A 1 240 ? -20.146 -18.047 11.264 1.00 68.81 240 GLY A CA 1
ATOM 1849 C C . GLY A 1 240 ? -19.184 -18.170 12.444 1.00 68.81 240 GLY A C 1
ATOM 1850 O O . GLY A 1 240 ? -19.215 -17.353 13.357 1.00 68.81 240 GLY A O 1
ATOM 1851 N N . SER A 1 241 ? -18.334 -19.201 12.418 1.00 62.94 241 SER A N 1
ATOM 1852 C CA . SER A 1 241 ? -17.300 -19.455 13.439 1.00 62.94 241 SER A CA 1
ATOM 1853 C C . SER A 1 241 ? -16.159 -18.439 13.441 1.00 62.94 241 SER A C 1
ATOM 1855 O O . SER A 1 241 ? -15.393 -18.390 14.400 1.00 62.94 241 SER A O 1
ATOM 1857 N N . ASP A 1 242 ? -16.036 -17.676 12.358 1.00 66.69 242 ASP A N 1
ATOM 1858 C CA . ASP A 1 242 ? -14.928 -16.749 12.142 1.00 66.69 242 ASP A CA 1
ATOM 1859 C C . ASP A 1 242 ? -15.261 -15.339 12.664 1.00 66.69 242 ASP A C 1
ATOM 1861 O O . ASP A 1 242 ? -14.359 -14.557 12.929 1.00 66.69 242 ASP A O 1
ATOM 1865 N N . VAL A 1 243 ? -16.540 -15.061 12.945 1.00 70.12 243 VAL A N 1
ATOM 1866 C CA . VAL A 1 243 ? -16.999 -13.803 13.549 1.00 70.12 243 VAL A CA 1
ATOM 1867 C C . VAL A 1 243 ? -16.759 -13.821 15.064 1.00 70.12 243 VAL A C 1
ATOM 1869 O O . VAL A 1 243 ? -17.064 -14.810 15.734 1.00 70.12 243 VAL A O 1
ATOM 1872 N N . ALA A 1 244 ? -16.287 -12.702 15.616 1.00 71.38 244 ALA A N 1
ATOM 1873 C CA . ALA A 1 244 ? -16.008 -12.473 17.037 1.00 71.38 244 ALA A CA 1
ATOM 1874 C C . ALA A 1 244 ? -14.908 -13.377 17.621 1.00 71.38 244 ALA A C 1
ATOM 1876 O O . ALA A 1 244 ? -14.891 -13.661 18.823 1.00 71.38 244 ALA A O 1
ATOM 1877 N N . ASN A 1 245 ? -13.974 -13.840 16.785 1.00 73.81 245 ASN A N 1
ATOM 1878 C CA . ASN A 1 245 ? -12.849 -14.668 17.229 1.00 73.81 245 ASN A CA 1
ATOM 1879 C C . ASN A 1 245 ? -11.632 -13.833 17.681 1.00 73.81 245 ASN A C 1
ATOM 1881 O O . ASN A 1 245 ? -10.624 -14.392 18.129 1.00 73.81 245 ASN A O 1
ATOM 1885 N N . GLY A 1 246 ? -11.737 -12.501 17.602 1.00 75.88 246 GLY A N 1
ATOM 1886 C CA . GLY A 1 246 ? -10.710 -11.562 18.047 1.00 75.88 246 GLY A CA 1
ATOM 1887 C C . GLY A 1 246 ? -9.510 -11.470 17.105 1.00 75.88 246 GLY A C 1
ATOM 1888 O O . GLY A 1 246 ? -8.424 -11.082 17.549 1.00 75.88 246 GLY A O 1
ATOM 1889 N N . ARG A 1 247 ? -9.674 -11.865 15.835 1.00 80.69 247 ARG A N 1
ATOM 1890 C CA . ARG A 1 247 ? -8.694 -11.700 14.753 1.00 80.69 247 ARG A CA 1
ATOM 1891 C C . ARG A 1 247 ? -9.401 -11.378 13.437 1.00 80.69 247 ARG A C 1
ATOM 1893 O O . ARG A 1 247 ? -10.469 -11.905 13.174 1.00 80.69 247 ARG A O 1
ATOM 1900 N N . ILE A 1 248 ? -8.751 -10.588 12.586 1.00 81.56 248 ILE A N 1
ATOM 1901 C CA . ILE A 1 248 ? -9.184 -10.401 11.196 1.00 81.56 248 ILE A CA 1
ATOM 1902 C C . ILE A 1 248 ? -8.788 -11.638 10.388 1.00 81.56 248 ILE A C 1
ATOM 1904 O O . ILE A 1 248 ? -7.617 -12.028 10.333 1.00 81.56 248 ILE A O 1
ATOM 1908 N N . A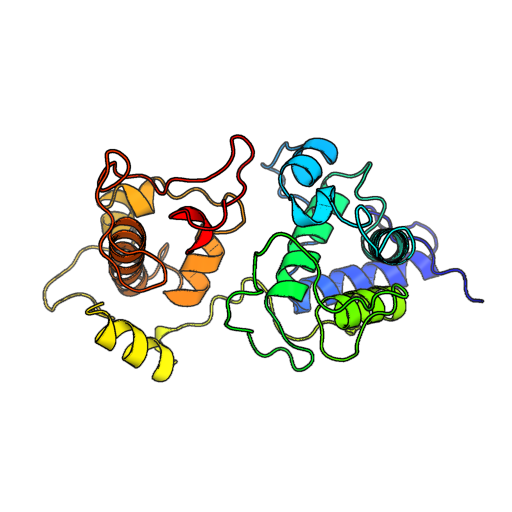SN A 1 249 ? -9.778 -12.265 9.764 1.00 79.94 249 ASN A N 1
ATOM 1909 C CA . ASN A 1 249 ? -9.635 -13.508 9.025 1.00 79.94 249 ASN A CA 1
ATOM 1910 C C . ASN A 1 249 ? -9.489 -13.279 7.519 1.00 79.94 249 ASN A C 1
ATOM 1912 O O . ASN A 1 249 ? -9.934 -12.292 6.932 1.00 79.94 249 ASN A O 1
ATOM 1916 N N . GLY A 1 250 ? -8.904 -14.282 6.869 1.00 74.00 250 GLY A N 1
ATOM 1917 C CA . GLY A 1 250 ? -8.768 -14.315 5.419 1.00 74.00 250 GLY A CA 1
ATOM 1918 C C . GLY A 1 250 ? -7.444 -13.795 4.884 1.00 74.00 250 GLY A C 1
ATOM 1919 O O . GLY A 1 250 ? -7.302 -13.678 3.672 1.00 74.00 250 GLY A O 1
ATOM 1920 N N . PHE A 1 251 ? -6.452 -13.613 5.753 1.00 70.94 251 PHE A N 1
ATOM 1921 C CA . PHE A 1 251 ? -5.067 -13.597 5.310 1.00 70.94 251 PHE A CA 1
ATOM 1922 C C . PHE A 1 251 ? -4.648 -14.984 4.804 1.00 70.94 251 PHE A C 1
ATOM 1924 O O . PHE A 1 251 ? -5.000 -16.021 5.384 1.00 70.94 251 PHE A O 1
ATOM 1931 N N . THR A 1 252 ? -3.887 -15.045 3.717 1.00 70.00 252 THR A N 1
ATOM 1932 C CA . THR A 1 252 ? -3.187 -16.271 3.330 1.00 70.00 252 THR A CA 1
ATOM 1933 C C . THR A 1 252 ? -2.097 -16.585 4.358 1.00 70.00 252 THR A C 1
ATOM 1935 O O . THR A 1 252 ? -1.748 -15.768 5.208 1.00 70.00 252 THR A O 1
ATOM 1938 N N . LYS A 1 253 ? -1.497 -17.783 4.278 1.00 64.69 253 LYS A N 1
ATOM 1939 C CA . LYS A 1 253 ? -0.334 -18.149 5.122 1.00 64.69 253 LYS A CA 1
ATOM 1940 C C . LYS A 1 253 ? 0.842 -17.180 4.988 1.00 64.69 253 LYS A C 1
ATOM 1942 O O . LYS A 1 253 ? 1.800 -17.266 5.747 1.00 64.69 253 LYS A O 1
ATOM 1947 N N . SER A 1 254 ? 0.775 -16.356 3.966 1.00 51.72 254 SER A N 1
ATOM 1948 C CA . SER A 1 254 ? 1.846 -15.576 3.422 1.00 51.72 254 SER A CA 1
ATOM 1949 C C . SER A 1 254 ? 1.524 -14.073 3.523 1.00 51.72 254 SER A C 1
ATOM 1951 O O . SER A 1 254 ? 2.351 -13.224 3.232 1.00 51.72 254 SER A O 1
ATOM 1953 N N . GLY A 1 255 ? 0.367 -13.745 4.116 1.00 57.28 255 GLY A N 1
ATOM 1954 C CA . GLY A 1 255 ? 0.022 -12.400 4.558 1.00 57.28 255 GLY A CA 1
ATOM 1955 C C . GLY A 1 255 ? -0.946 -11.654 3.647 1.00 57.28 255 GLY A C 1
ATOM 1956 O O . GLY A 1 255 ? -1.384 -10.578 4.017 1.00 57.28 255 GLY A O 1
ATOM 1957 N N . GLU A 1 256 ? -1.336 -12.230 2.513 1.00 57.09 256 GLU A N 1
ATOM 1958 C CA . GLU A 1 256 ? -2.254 -11.584 1.568 1.00 57.09 256 GLU A CA 1
ATOM 1959 C C . GLU A 1 256 ? -3.691 -11.561 2.066 1.00 57.09 256 GLU A C 1
ATOM 1961 O O . GLU A 1 256 ? -4.235 -12.608 2.427 1.00 57.09 256 GLU A O 1
ATOM 1966 N N . ALA A 1 257 ? -4.354 -10.417 1.957 1.00 68.50 257 ALA A N 1
ATOM 1967 C CA . ALA A 1 257 ? -5.796 -10.322 2.118 1.00 68.50 257 ALA A CA 1
ATOM 1968 C C . ALA A 1 257 ? -6.553 -11.043 0.980 1.00 68.50 257 ALA A C 1
ATOM 1970 O O . ALA A 1 257 ? -6.346 -10.784 -0.205 1.00 68.50 257 ALA A O 1
ATOM 1971 N N . ARG A 1 258 ? -7.461 -11.968 1.317 1.00 64.12 258 ARG A N 1
ATOM 1972 C CA . ARG A 1 258 ? -8.333 -12.628 0.330 1.00 64.12 258 ARG A CA 1
ATOM 1973 C C . ARG A 1 258 ? -9.568 -11.785 0.021 1.00 64.12 258 ARG A C 1
ATOM 1975 O O . ARG A 1 258 ? -10.272 -11.320 0.911 1.00 64.12 258 ARG A O 1
ATOM 1982 N N . ASN A 1 259 ? -9.929 -11.716 -1.256 1.00 64.81 259 ASN A N 1
ATOM 1983 C CA . ASN A 1 259 ? -11.164 -11.050 -1.668 1.00 64.81 259 ASN A CA 1
ATOM 1984 C C . ASN A 1 259 ? -12.404 -11.695 -1.048 1.00 64.81 259 ASN A C 1
ATOM 1986 O O . ASN A 1 259 ? -12.549 -12.920 -1.023 1.00 64.81 259 ASN A O 1
ATOM 1990 N N . GLY A 1 260 ? -13.312 -10.848 -0.566 1.00 65.19 260 GLY A N 1
ATOM 1991 C CA . GLY A 1 260 ? -14.548 -11.273 0.087 1.00 65.19 260 GLY A CA 1
ATOM 1992 C C . GLY A 1 260 ? -14.378 -11.759 1.532 1.00 65.19 260 GLY A C 1
ATOM 1993 O O . GLY A 1 260 ? -15.372 -12.148 2.144 1.00 65.19 260 GLY A O 1
ATOM 1994 N N . THR A 1 261 ? -13.170 -11.722 2.105 1.00 76.12 261 THR A N 1
ATOM 1995 C CA . THR A 1 261 ? -12.945 -11.976 3.540 1.00 76.12 261 THR A CA 1
ATOM 1996 C C . THR A 1 261 ? -12.833 -10.673 4.326 1.00 76.12 261 THR A C 1
ATOM 1998 O O . THR A 1 261 ? -12.839 -9.600 3.737 1.00 76.12 261 THR A O 1
ATOM 2001 N N . GLU A 1 262 ? -12.725 -10.757 5.654 1.00 77.81 262 GLU A N 1
ATOM 2002 C CA . GLU A 1 262 ? -12.516 -9.587 6.525 1.00 77.81 262 GLU A CA 1
ATOM 2003 C C . GLU A 1 262 ? -11.243 -8.832 6.137 1.00 77.81 262 GLU A C 1
ATOM 2005 O O . GLU A 1 262 ? -11.290 -7.627 5.937 1.00 77.81 262 GLU A O 1
ATOM 2010 N N . ALA A 1 263 ? -10.141 -9.558 5.919 1.00 75.31 263 ALA A N 1
ATOM 2011 C CA . ALA A 1 263 ? -8.882 -8.976 5.465 1.00 75.31 263 ALA A CA 1
ATOM 2012 C C . ALA A 1 263 ? -9.006 -8.206 4.139 1.00 75.31 263 ALA A C 1
ATOM 2014 O O . ALA A 1 263 ? -8.423 -7.145 4.014 1.00 75.31 263 ALA A O 1
ATOM 2015 N N . GLY A 1 264 ? -9.767 -8.712 3.159 1.00 66.50 264 GLY A N 1
ATOM 2016 C CA . GLY A 1 264 ? -9.955 -8.036 1.866 1.00 66.50 264 GLY A CA 1
ATOM 2017 C C . GLY A 1 264 ? -10.996 -6.915 1.878 1.00 66.50 264 GLY A C 1
ATOM 2018 O O . GLY A 1 264 ? -11.371 -6.441 0.811 1.00 66.50 264 GLY A O 1
ATOM 2019 N N . ARG A 1 265 ? -11.542 -6.564 3.049 1.00 74.31 265 ARG A N 1
ATOM 2020 C CA . ARG A 1 265 ? -12.429 -5.406 3.249 1.00 74.31 265 ARG A CA 1
ATOM 2021 C C . ARG A 1 265 ? -11.757 -4.281 4.044 1.00 74.31 265 ARG A C 1
ATOM 2023 O O . ARG A 1 265 ? -12.402 -3.253 4.242 1.00 74.31 265 ARG A O 1
ATOM 2030 N N . LEU A 1 266 ? -10.535 -4.511 4.529 1.00 70.94 266 LEU A N 1
ATOM 2031 C CA . LEU A 1 266 ? -9.644 -3.475 5.051 1.00 70.94 266 LEU A CA 1
ATOM 2032 C C . LEU A 1 266 ? -8.988 -2.738 3.887 1.00 70.94 266 LEU A C 1
ATOM 2034 O O . LEU A 1 266 ? -8.837 -1.507 4.028 1.00 70.94 266 LEU A O 1
#

pLDDT: mean 81.69, std 12.46, range [29.38, 97.06]

Organism: NCBI:txid1583341

Foldseek 3Di:
DPPLQQADLDQDPPPVSNVVNVVLCVLCVVQAFHSFDDPPDPDFLVLLCVLQLLSVCQLVPLQNPLLQVLLCRQLNDSNGGVSSSRSSRVVLLLLLQAWQQQDGDDDDSRPPSYFDQADPNSDRDPRGSSNLSNVCSVPNSVSGHHHPLPLDQCVPPVVLVVVCVVVVQDQFDPPPPPDFLVSLQVVQLASVVDDCQVHLNSVLCSSQNDSVGHNSSSRSSSVVLLQLLQAWPVRDGDDDPSRPPSYFDQQDPSRHRDPRGSSNVD

Radius of gyration: 19.75 Å; chains: 1; bounding box: 54×36×59 Å

Sequence (266 aa):
MTTVSKISTEKPTDPTDAKAWEQAVQQSREVGIEWQLPADDKRSAQQIIDDSPLLKNLGGRGDRGEARENLIAQVGDYTKDSSAAFRAVQLLEHIETFDANGDRLAGKDIGNNRIDGYTSSSDARHGTEAGRLKDFGKDGFSSLKGKLHEIRSPADDPAVREQAEQLGIQWERPKGDERDARSIVDGDPLLKNLGNQSDVRDMLKEQVGDFDTDADAAYRATQVLAHIEQFDSSGGRIVGSDVANGRINGFTKSGEARNGTEAGRL

Secondary structure (DSSP, 8-state):
----PPPPSSPPSSHHHHHHHHHHHHHHHHTT--SS--TT----HHHHHHT-HHHHHTTSSS-TTHHHHHHHHHH--TTT-HHHHHHHHHHHHHHHHB-TTSPBP-STTTTSSS---B-TTSPBPTTSHHHHHHHHHHHGGGG--S-TT----GGG-HHHHHHHHHTT--SSPPTT----HHHHHHH-HHHHT---GGGHHHHHHHHH--TTT-HHHHHHHHHHHHHHHHB-TTSPBP-STTTTSSS---B-TTSPBPTTSSGGG-